Protein AF-0000000074662322 (afdb_homodimer)

Solvent-accessible surface area (backbone atoms only — not comparable to full-atom values): 20580 Å² total; per-residue (Å²): 138,84,83,80,79,79,80,74,81,80,78,81,78,81,78,79,78,77,76,76,74,76,71,69,67,75,70,82,79,57,59,30,48,82,70,35,59,31,74,45,71,41,59,90,30,27,22,46,35,32,44,32,33,43,44,38,84,89,73,29,36,61,37,38,39,73,41,58,36,74,40,40,88,79,45,56,28,66,54,68,47,63,52,93,53,62,67,32,54,84,74,45,55,36,77,45,46,55,62,59,38,28,32,39,19,29,42,33,35,43,49,40,84,90,73,27,41,62,34,37,34,41,26,32,24,30,32,93,64,37,32,29,31,42,51,33,55,52,64,71,54,28,51,73,71,39,56,30,76,46,66,60,54,88,60,40,41,37,40,30,44,33,33,44,54,38,85,88,74,29,34,58,29,37,30,43,25,36,18,34,52,41,66,62,73,73,78,129,137,84,82,79,78,80,80,73,79,80,77,79,77,79,80,78,77,76,78,78,73,76,69,70,68,74,69,82,79,58,60,29,47,82,69,37,58,30,74,46,72,39,57,88,31,27,22,48,34,31,45,35,34,42,45,39,84,88,74,30,36,60,36,37,39,73,40,57,37,74,41,41,88,78,46,57,27,65,55,66,47,64,52,92,51,61,67,33,53,84,75,44,54,34,77,45,47,56,62,59,40,28,31,38,20,29,43,33,34,43,48,39,83,90,72,27,38,63,34,37,34,40,25,32,24,30,31,93,64,39,32,30,31,41,51,33,55,53,63,71,55,26,51,71,72,39,56,29,76,46,66,59,54,90,61,41,44,38,41,29,45,32,33,44,54,37,84,87,73,29,34,58,30,38,31,43,26,36,18,35,52,41,65,62,74,73,78,130

InterPro domains:
  IPR026645 Dermatopontin [PF14704] (32-180)
  IPR026645 Dermatopontin [PTHR15040] (12-180)

Foldseek 3Di:
DDPPPPPDPPPPPPPPPPPPPPPPVVPPDWQADQQGKRWWFAPFQKAWFKWKWAADLVSLDIIIDTDIDHAPPPAGWGAKDKDPDWQDDQQAKHKDFDPFQKFWGIKIWGADPVSSAITIMTMITHRPQKGWADKDKDDFQADQRGMRTDGQDPQKTFGIKIWGADSVSSGIIIMTIITHIGGDDDDD/DPPPPPPPPPPPPPPPPPPPPPPPVVPPDWQADQQGKRWWFAPFQKAWFKWKWAADLVSLDIIIDTDIDHAPPPAGWGAKDKDPDWQDDQQAKHKDFDPFQKFWGIKIWGADPVSSAITIMTMITHRPQKGWADKDKDDFQADQRGMRTDGQDPQKTFGIKIWGADSVSSGIIIMTIITHIGGDDDDD

Sequence (376 aa):
MHFWFPTTPVVLALVATVVVIDLSVSEESWDNEWDGELNFECPRGQVLSSVYSVHDDSKEDRRWRLECAAAPSGANPRRCRWTSDYVNTWEEPISYMPRRNWILAGVFSKHNNDHEDRIMKFRYCTDNSFVTISCGLTEYLNDFDAPLNYTVPEGKVLAGWVSMYDGSTRDRRHKMIECSYGRIAPPPMHFWFPTTPVVLALVATVVVIDLSVSEESWDNEWDGELNFECPRGQVLSSVYSVHDDSKEDRRWRLECAAAPSGANPRRCRWTSDYVNTWEEPISYMPRRNWILAGVFSKHNNDHEDRIMKFRYCTDNSFVTISCGLTEYLNDFDAPLNYTVPEGKVLAGWVSMYDGSTRDRRHKMIECSYGRIAPPP

Organism: NCBI:txid231223

Radius of gyration: 32.93 Å; Cα contacts (8 Å, |Δi|>4): 907; chains: 2; bounding box: 56×140×158 Å

pLDDT: mean 90.23, std 17.76, range [34.16, 99.0]

Structure (mmCIF, N/CA/C/O backbone):
data_AF-0000000074662322-model_v1
#
loop_
_entity.id
_entity.type
_entity.pdbx_description
1 polymer 'Uncharacterized protein'
#
loop_
_atom_site.group_PDB
_atom_site.id
_atom_site.type_symbol
_atom_site.label_atom_id
_atom_site.label_alt_id
_atom_site.label_comp_id
_atom_site.label_asym_id
_atom_site.label_entity_id
_atom_site.label_seq_id
_atom_site.pdbx_PDB_ins_code
_atom_site.Cartn_x
_atom_site.Cartn_y
_atom_site.Cartn_z
_atom_site.occupancy
_atom_site.B_iso_or_equiv
_atom_site.auth_seq_id
_atom_site.auth_comp_id
_atom_site.auth_asym_id
_atom_site.auth_atom_id
_atom_site.pdbx_PDB_model_num
ATOM 1 N N . MET A 1 1 ? 2.746 -72.562 -78.625 1 34.16 1 MET A N 1
ATOM 2 C CA . MET A 1 1 ? 2.32 -72.438 -77.25 1 34.16 1 MET A CA 1
ATOM 3 C C . MET A 1 1 ? 2.662 -71.062 -76.625 1 34.16 1 MET A C 1
ATOM 5 O O . MET A 1 1 ? 3.834 -70.75 -76.438 1 34.16 1 MET A O 1
ATOM 9 N N . HIS A 1 2 ? 1.922 -70 -77.125 1 43.81 2 HIS A N 1
ATOM 10 C CA . HIS A 1 2 ? 2.018 -68.562 -76.812 1 43.81 2 HIS A CA 1
ATOM 11 C C . HIS A 1 2 ? 1.631 -68.25 -75.375 1 43.81 2 HIS A C 1
ATOM 13 O O . HIS A 1 2 ? 0.601 -68.75 -74.875 1 43.81 2 HIS A O 1
ATOM 19 N N . PHE A 1 3 ? 2.623 -68.062 -74.438 1 44.66 3 PHE A N 1
ATOM 20 C CA . PHE A 1 3 ? 2.588 -67.75 -73 1 44.66 3 PHE A CA 1
ATOM 21 C C . PHE A 1 3 ? 1.853 -66.438 -72.75 1 44.66 3 PHE A C 1
ATOM 23 O O . PHE A 1 3 ? 2.227 -65.375 -73.312 1 44.66 3 PHE A O 1
ATOM 30 N N . TRP A 1 4 ? 0.49 -66.438 -72.625 1 46.38 4 TRP A N 1
ATOM 31 C CA . TRP A 1 4 ? -0.324 -65.312 -72.25 1 46.38 4 TRP A CA 1
ATOM 32 C C . TRP A 1 4 ? -0.035 -64.875 -70.812 1 46.38 4 TRP A C 1
ATOM 34 O O . TRP A 1 4 ? -0.17 -65.688 -69.875 1 46.38 4 TRP A O 1
ATOM 44 N N . PHE A 1 5 ? 0.985 -63.906 -70.562 1 50.16 5 PHE A N 1
ATOM 45 C CA . PHE A 1 5 ? 1.252 -63.344 -69.25 1 50.16 5 PHE A CA 1
ATOM 46 C C . PHE A 1 5 ? 0.062 -62.531 -68.75 1 50.16 5 PHE A C 1
ATOM 48 O O . PHE A 1 5 ? -0.469 -61.688 -69.5 1 50.16 5 PHE A O 1
ATOM 55 N N . PRO A 1 6 ? -0.722 -63.031 -67.75 1 51.53 6 PRO A N 1
ATOM 56 C CA . PRO A 1 6 ? -1.816 -62.25 -67.188 1 51.53 6 PRO A CA 1
ATOM 57 C C . PRO A 1 6 ? -1.326 -61 -66.438 1 51.53 6 PRO A C 1
ATOM 59 O O . PRO A 1 6 ? -0.368 -61.062 -65.688 1 51.53 6 PRO A O 1
ATOM 62 N N . THR A 1 7 ? -1.368 -59.781 -67 1 54.59 7 THR A N 1
ATOM 63 C CA . THR A 1 7 ? -1.005 -58.531 -66.375 1 54.59 7 THR A CA 1
ATOM 64 C C . THR A 1 7 ? -1.986 -58.188 -65.25 1 54.59 7 THR A C 1
ATOM 66 O O . THR A 1 7 ? -3.137 -57.812 -65.5 1 54.59 7 THR A O 1
ATOM 69 N N . THR A 1 8 ? -1.957 -58.938 -64.125 1 52 8 THR A N 1
ATOM 70 C CA . THR A 1 8 ? -2.848 -58.531 -63.062 1 52 8 THR A CA 1
ATOM 71 C C . THR A 1 8 ? -2.496 -57.156 -62.562 1 52 8 THR A C 1
ATOM 73 O O . THR A 1 8 ? -1.326 -56.844 -62.312 1 52 8 THR A O 1
ATOM 76 N N . PRO A 1 9 ? -3.381 -56.094 -62.688 1 56.06 9 PRO A N 1
ATOM 77 C CA . PRO A 1 9 ? -3.131 -54.75 -62.156 1 56.06 9 PRO A CA 1
ATOM 78 C C . PRO A 1 9 ? -3.131 -54.719 -60.625 1 56.06 9 PRO A C 1
ATOM 80 O O . PRO A 1 9 ? -4.055 -55.25 -60 1 56.06 9 PRO A O 1
ATOM 83 N N . VAL A 1 10 ? -1.945 -54.812 -59.969 1 56.72 10 VAL A N 1
ATOM 84 C CA . VAL A 1 10 ? -1.837 -54.656 -58.5 1 56.72 10 VAL A CA 1
ATOM 85 C C . VAL A 1 10 ? -2.363 -53.281 -58.094 1 56.72 10 VAL A C 1
ATOM 87 O O . VAL A 1 10 ? -1.873 -52.25 -58.562 1 56.72 10 VAL A O 1
ATOM 90 N N . VAL A 1 11 ? -3.672 -53.094 -57.688 1 53.72 11 VAL A N 1
ATOM 91 C CA . VAL A 1 11 ? -4.207 -51.875 -57.094 1 53.72 11 VAL A CA 1
ATOM 92 C C . VAL A 1 11 ? -3.521 -51.594 -55.781 1 53.72 11 VAL A C 1
ATOM 94 O O . VAL A 1 11 ? -3.588 -52.406 -54.844 1 53.72 11 VAL A O 1
ATOM 97 N N . LEU A 1 12 ? -2.5 -50.781 -55.75 1 50.06 12 LEU A N 1
ATOM 98 C CA . LEU A 1 12 ? -1.886 -50.312 -54.531 1 50.06 12 LEU A CA 1
ATOM 99 C C . LEU A 1 12 ? -2.891 -49.5 -53.688 1 50.06 12 LEU A C 1
ATOM 101 O O . LEU A 1 12 ? -3.381 -48.469 -54.125 1 50.06 12 LEU A O 1
ATOM 105 N N . ALA A 1 13 ? -3.668 -50.156 -52.812 1 52.84 13 ALA A N 1
ATOM 106 C CA . ALA A 1 13 ? -4.512 -49.406 -51.875 1 52.84 13 ALA A CA 1
ATOM 107 C C . ALA A 1 13 ? -3.668 -48.594 -50.906 1 52.84 13 ALA A C 1
ATOM 109 O O . ALA A 1 13 ? -2.877 -49.125 -50.125 1 52.84 13 ALA A O 1
ATOM 110 N N . LEU A 1 14 ? -3.459 -47.281 -51.125 1 58.16 14 LEU A N 1
ATOM 111 C CA . LEU A 1 14 ? -2.836 -46.344 -50.188 1 58.16 14 LEU A CA 1
ATOM 112 C C . LEU A 1 14 ? -3.668 -46.188 -48.906 1 58.16 14 LEU A C 1
ATOM 114 O O . LEU A 1 14 ? -4.805 -45.719 -48.969 1 58.16 14 LEU A O 1
ATOM 118 N N . VAL A 1 15 ? -3.436 -47.094 -47.938 1 59.69 15 VAL A N 1
ATOM 119 C CA . VAL A 1 15 ? -4.066 -46.875 -46.625 1 59.69 15 VAL A CA 1
ATOM 120 C C . VAL A 1 15 ? -3.566 -45.562 -46.031 1 59.69 15 VAL A C 1
ATOM 122 O O . VAL A 1 15 ? -2.365 -45.375 -45.812 1 59.69 15 VAL A O 1
ATOM 125 N N . ALA A 1 16 ? -4.348 -44.438 -46.062 1 59.72 16 ALA A N 1
ATOM 126 C CA . ALA A 1 16 ? -4.062 -43.156 -45.375 1 59.72 16 ALA A CA 1
ATOM 127 C C . ALA A 1 16 ? -4.121 -43.344 -43.844 1 59.72 16 ALA A C 1
ATOM 129 O O . ALA A 1 16 ? -5.184 -43.656 -43.312 1 59.72 16 ALA A O 1
ATOM 130 N N . THR A 1 17 ? -3.049 -43.719 -43.156 1 58.53 17 THR A N 1
ATOM 131 C CA . THR A 1 17 ? -3.02 -43.656 -41.688 1 58.53 17 THR A CA 1
ATOM 132 C C . THR A 1 17 ? -3.342 -42.25 -41.219 1 58.53 17 THR A C 1
ATOM 134 O O . THR A 1 17 ? -2.631 -41.281 -41.531 1 58.53 17 THR A O 1
ATOM 137 N N . VAL A 1 18 ? -4.59 -41.969 -40.844 1 58.5 18 VAL A N 1
ATOM 138 C CA . VAL A 1 18 ? -4.922 -40.75 -40.125 1 58.5 18 VAL A CA 1
ATOM 139 C C . VAL A 1 18 ? -4.148 -40.656 -38.812 1 58.5 18 VAL A C 1
ATOM 141 O O . VAL A 1 18 ? -4.359 -41.469 -37.906 1 58.5 18 VAL A O 1
ATOM 144 N N . VAL A 1 19 ? -3 -40.062 -38.781 1 59.28 19 VAL A N 1
ATOM 145 C CA . VAL A 1 19 ? -2.354 -39.688 -37.531 1 59.28 19 VAL A CA 1
ATOM 146 C C . VAL A 1 19 ? -3.266 -38.781 -36.719 1 59.28 19 VAL A C 1
ATOM 148 O O . VAL A 1 19 ? -3.508 -37.625 -37.125 1 59.28 19 VAL A O 1
ATOM 151 N N . VAL A 1 20 ? -4.191 -39.281 -35.844 1 53.59 20 VAL A N 1
ATOM 152 C CA . VAL A 1 20 ? -4.828 -38.469 -34.812 1 53.59 20 VAL A CA 1
ATOM 153 C C . VAL A 1 20 ? -3.764 -37.75 -33.969 1 53.59 20 VAL A C 1
ATOM 155 O O . VAL A 1 20 ? -3.068 -38.406 -33.188 1 53.59 20 VAL A O 1
ATOM 158 N N . ILE A 1 21 ? -3.299 -36.656 -34.406 1 52.69 21 ILE A N 1
ATOM 159 C CA . ILE A 1 21 ? -2.566 -35.812 -33.469 1 52.69 21 ILE A CA 1
ATOM 160 C C . ILE A 1 21 ? -3.42 -35.594 -32.219 1 52.69 21 ILE A C 1
ATOM 162 O O . ILE A 1 21 ? -4.469 -34.938 -32.312 1 52.69 21 ILE A O 1
ATOM 166 N N . ASP A 1 22 ? -3.441 -36.469 -31.25 1 46.69 22 ASP A N 1
ATOM 167 C CA . ASP A 1 22 ? -3.941 -36.094 -29.922 1 46.69 22 ASP A CA 1
ATOM 168 C C . ASP A 1 22 ? -3.404 -34.719 -29.531 1 46.69 22 ASP A C 1
ATOM 170 O O . ASP A 1 22 ? -2.225 -34.562 -29.203 1 46.69 22 ASP A O 1
ATOM 174 N N . LEU A 1 23 ? -3.881 -33.688 -30.125 1 47.94 23 LEU A N 1
ATOM 175 C CA . LEU A 1 23 ? -3.646 -32.375 -29.531 1 47.94 23 LEU A CA 1
ATOM 176 C C . LEU A 1 23 ? -3.998 -32.375 -28.047 1 47.94 23 LEU A C 1
ATOM 178 O O . LEU A 1 23 ? -5.148 -32.156 -27.672 1 47.94 23 LEU A O 1
ATOM 182 N N . SER A 1 24 ? -3.426 -33.219 -27.219 1 46.16 24 SER A N 1
ATOM 183 C CA . SER A 1 24 ? -3.545 -32.938 -25.797 1 46.16 24 SER A CA 1
ATOM 184 C C . 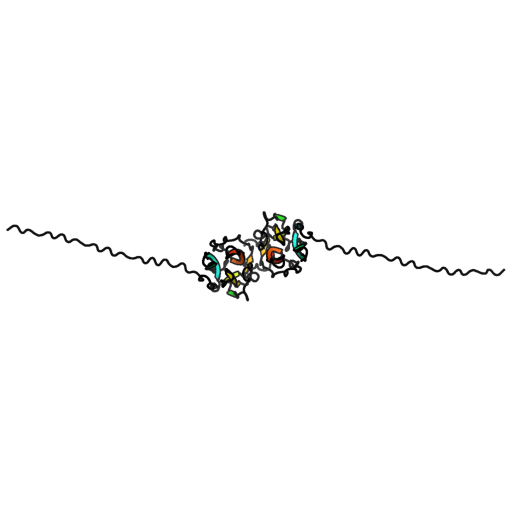SER A 1 24 ? -3.449 -31.422 -25.547 1 46.16 24 SER A C 1
ATOM 186 O O . SER A 1 24 ? -2.416 -30.812 -25.812 1 46.16 24 SER A O 1
ATOM 188 N N . VAL A 1 25 ? -4.441 -30.656 -25.875 1 45.66 25 VAL A N 1
ATOM 189 C CA . VAL A 1 25 ? -4.5 -29.312 -25.281 1 45.66 25 VAL A CA 1
ATOM 190 C C . VAL A 1 25 ? -3.824 -29.328 -23.906 1 45.66 25 VAL A C 1
ATOM 192 O O . VAL A 1 25 ? -4.25 -30.062 -23.016 1 45.66 25 VAL A O 1
ATOM 195 N N . SER A 1 26 ? -2.57 -29.281 -23.812 1 46.81 26 SER A N 1
ATOM 196 C CA . SER A 1 26 ? -1.958 -29.078 -22.5 1 46.81 26 SER A CA 1
ATOM 197 C C . SER A 1 26 ? -2.889 -28.312 -21.562 1 46.81 26 SER A C 1
ATOM 199 O O . SER A 1 26 ? -3.314 -27.188 -21.891 1 46.81 26 SER A O 1
ATOM 201 N N . GLU A 1 27 ? -3.953 -28.828 -20.922 1 52.47 27 GLU A N 1
ATOM 202 C CA . GLU A 1 27 ? -4.805 -28.188 -19.922 1 52.47 27 GLU A CA 1
ATOM 203 C C . GLU A 1 27 ? -4.039 -27.094 -19.172 1 52.47 27 GLU A C 1
ATOM 205 O O . GLU A 1 27 ? -2.936 -27.328 -18.688 1 52.47 27 GLU A O 1
ATOM 210 N N . GLU A 1 28 ? -4.234 -25.922 -19.438 1 62.22 28 GLU A N 1
ATOM 211 C CA . GLU A 1 28 ? -3.645 -24.828 -18.672 1 62.22 28 GLU A CA 1
ATOM 212 C C . GLU A 1 28 ? -3.576 -25.172 -17.188 1 62.22 28 GLU A C 1
ATOM 214 O O . GLU A 1 28 ? -4.582 -25.547 -16.578 1 62.22 28 GLU A O 1
ATOM 219 N N . SER A 1 29 ? -2.424 -25.547 -16.609 1 88.75 29 SER A N 1
ATOM 220 C CA . SER A 1 29 ? -2.246 -25.953 -15.211 1 88.75 29 SER A CA 1
ATOM 221 C C . SER A 1 29 ? -2.418 -24.781 -14.266 1 88.75 29 SER A C 1
ATOM 223 O O . SER A 1 29 ? -1.791 -23.734 -14.445 1 88.75 29 SER A O 1
ATOM 225 N N . TRP A 1 30 ? -3.582 -24.656 -13.578 1 97.81 30 TRP A N 1
ATOM 226 C CA . TRP A 1 30 ? -3.877 -23.672 -12.547 1 97.81 30 TRP A CA 1
ATOM 227 C C . TRP A 1 30 ? -3.322 -24.125 -11.195 1 97.81 30 TRP A C 1
ATOM 229 O O . TRP A 1 30 ? -3.203 -25.328 -10.93 1 97.81 30 TRP A O 1
ATOM 239 N N . ASP A 1 31 ? -2.969 -23.141 -10.383 1 98.75 31 ASP A N 1
ATOM 240 C CA . ASP A 1 31 ? -2.398 -23.438 -9.07 1 98.75 31 ASP A CA 1
ATOM 241 C C . ASP A 1 31 ? -3.494 -23.672 -8.039 1 98.75 31 ASP A C 1
ATOM 243 O O . ASP A 1 31 ? -3.217 -24.109 -6.914 1 98.75 31 ASP A O 1
ATOM 247 N N . ASN A 1 32 ? -4.727 -23.375 -8.352 1 98.69 32 ASN A N 1
ATOM 248 C CA . ASN A 1 32 ? -5.879 -23.703 -7.52 1 98.69 32 ASN A CA 1
ATOM 249 C C . ASN A 1 32 ? -7.098 -24.047 -8.367 1 98.69 32 ASN A C 1
ATOM 251 O O . ASN A 1 32 ? -7.168 -23.688 -9.547 1 98.69 32 ASN A O 1
ATOM 255 N N . GLU A 1 33 ? -8.031 -24.703 -7.77 1 98 33 GLU A N 1
ATOM 256 C CA . GLU A 1 33 ? -9.352 -24.922 -8.359 1 98 33 GLU A CA 1
ATOM 257 C C . GLU A 1 33 ? -10.336 -23.844 -7.906 1 98 33 GLU A C 1
ATOM 259 O O . GLU A 1 33 ? -10.102 -23.156 -6.914 1 98 33 GLU A O 1
ATOM 264 N N . TRP A 1 34 ? -11.383 -23.719 -8.688 1 98.31 34 TRP A N 1
ATOM 265 C CA . TRP A 1 34 ? -12.445 -22.828 -8.242 1 98.31 34 TRP A CA 1
ATOM 266 C C . TRP A 1 34 ? -12.867 -23.172 -6.812 1 98.31 34 TRP A C 1
ATOM 268 O O . TRP A 1 34 ? -13.062 -24.344 -6.473 1 98.31 34 TRP A O 1
ATOM 278 N N . ASP A 1 35 ? -12.961 -22.109 -5.98 1 98.44 35 ASP A N 1
ATOM 279 C CA . ASP A 1 35 ? -13.367 -22.203 -4.578 1 98.44 35 ASP A CA 1
ATOM 280 C C . ASP A 1 35 ? -12.352 -23 -3.766 1 98.44 35 ASP A C 1
ATOM 282 O O . ASP A 1 35 ? -12.594 -23.328 -2.604 1 98.44 35 ASP A O 1
ATOM 286 N N . GLY A 1 36 ? -11.281 -23.375 -4.398 1 98.38 36 GLY A N 1
ATOM 287 C CA . GLY A 1 36 ? -10.258 -24.172 -3.746 1 98.38 36 GLY A CA 1
ATOM 288 C C . GLY A 1 36 ? -9.133 -23.344 -3.156 1 98.38 36 GLY A C 1
ATOM 289 O O . GLY A 1 36 ? -8.984 -22.172 -3.484 1 98.38 36 GLY A O 1
ATOM 290 N N . GLU A 1 37 ? -8.375 -23.938 -2.381 1 98.69 37 GLU A N 1
ATOM 291 C CA . GLU A 1 37 ? -7.234 -23.297 -1.724 1 98.69 37 GLU A CA 1
ATOM 292 C C . GLU A 1 37 ? -6.094 -23.062 -2.707 1 98.69 37 GLU A C 1
ATOM 294 O O . GLU A 1 37 ? -5.801 -23.922 -3.545 1 98.69 37 GLU A O 1
ATOM 299 N N . LEU A 1 38 ? -5.578 -21.938 -2.715 1 98.88 38 LEU A N 1
ATOM 300 C CA . LEU A 1 38 ? -4.301 -21.656 -3.361 1 98.88 38 LEU A CA 1
ATOM 301 C C . LEU A 1 38 ? -3.146 -21.812 -2.377 1 98.88 38 LEU A C 1
ATOM 303 O O . LEU A 1 38 ? -3.15 -21.203 -1.306 1 98.88 38 LEU A O 1
ATOM 307 N N . ASN A 1 39 ? -2.201 -22.641 -2.643 1 98.81 39 ASN A N 1
ATOM 308 C CA . ASN A 1 39 ? -0.98 -22.828 -1.867 1 98.81 39 ASN A CA 1
ATOM 309 C C . ASN A 1 39 ? 0.247 -22.922 -2.77 1 98.81 39 ASN A C 1
ATOM 311 O O . ASN A 1 39 ? 0.624 -24.016 -3.197 1 98.81 39 ASN A O 1
ATOM 315 N N . PHE A 1 40 ? 0.819 -21.812 -2.988 1 98.88 40 PHE A N 1
ATOM 316 C CA . PHE A 1 40 ? 1.914 -21.719 -3.947 1 98.88 40 PHE A CA 1
ATOM 317 C C . PHE A 1 40 ? 3.18 -21.203 -3.271 1 98.88 40 PHE A C 1
ATOM 319 O O . PHE A 1 40 ? 3.16 -20.156 -2.607 1 98.88 40 PHE A O 1
ATOM 326 N N . GLU A 1 41 ? 4.289 -21.844 -3.436 1 98.69 41 GLU A N 1
ATOM 327 C CA . GLU A 1 41 ? 5.582 -21.484 -2.861 1 98.69 41 GLU A CA 1
ATOM 328 C C . GLU A 1 41 ? 6.691 -21.547 -3.912 1 98.69 41 GLU A C 1
ATOM 330 O O . GLU A 1 41 ? 6.793 -22.531 -4.656 1 98.69 41 GLU A O 1
ATOM 335 N N . CYS A 1 42 ? 7.488 -20.547 -3.928 1 98.81 42 CYS A N 1
ATOM 336 C CA . CYS A 1 42 ? 8.633 -20.578 -4.828 1 98.81 42 CYS A CA 1
ATOM 337 C C . CYS A 1 42 ? 9.711 -21.531 -4.312 1 98.81 42 CYS A C 1
ATOM 339 O O . CYS A 1 42 ? 9.93 -21.625 -3.102 1 98.81 42 CYS A O 1
ATOM 341 N N . PRO A 1 43 ? 10.438 -22.141 -5.273 1 97.5 43 PRO A N 1
ATOM 342 C CA . PRO A 1 43 ? 11.625 -22.891 -4.844 1 97.5 43 PRO A CA 1
ATOM 343 C C . PRO A 1 43 ? 12.641 -22.016 -4.121 1 97.5 43 PRO A C 1
ATOM 345 O O . PRO A 1 43 ? 12.633 -20.781 -4.281 1 97.5 43 PRO A O 1
ATOM 348 N N . ARG A 1 44 ? 13.477 -22.688 -3.355 1 94.5 44 ARG A N 1
ATOM 349 C CA . ARG A 1 44 ? 14.5 -21.984 -2.592 1 94.5 44 ARG A CA 1
ATOM 350 C C . ARG A 1 44 ? 15.305 -21.047 -3.484 1 94.5 44 ARG A C 1
ATOM 352 O O . ARG A 1 44 ? 15.742 -21.422 -4.57 1 94.5 44 ARG A O 1
ATOM 359 N N . GLY A 1 45 ? 15.453 -19.875 -3.029 1 95.19 45 GLY A N 1
ATOM 360 C CA . GLY A 1 45 ? 16.266 -18.891 -3.73 1 95.19 45 GLY A CA 1
ATOM 361 C C . GLY A 1 45 ? 15.508 -18.156 -4.812 1 95.19 45 GLY A C 1
ATOM 362 O O . GLY A 1 45 ? 16.031 -17.219 -5.426 1 95.19 45 GLY A O 1
ATOM 363 N N . GLN A 1 46 ? 14.375 -18.609 -5.074 1 98.31 46 GLN A N 1
ATOM 364 C CA . GLN A 1 46 ? 13.562 -17.953 -6.098 1 98.31 46 GLN A CA 1
ATOM 365 C C . GLN A 1 46 ? 12.461 -17.109 -5.473 1 98.31 46 GLN A C 1
ATOM 367 O O . GLN A 1 46 ? 12.125 -17.281 -4.297 1 98.31 46 GLN A O 1
ATOM 372 N N . VAL A 1 47 ? 11.969 -16.172 -6.297 1 98.88 47 VAL A N 1
ATOM 373 C CA . VAL A 1 47 ? 10.922 -15.258 -5.844 1 98.88 47 VAL A CA 1
ATOM 374 C C . VAL A 1 47 ? 9.836 -15.156 -6.914 1 98.88 47 VAL A C 1
ATOM 376 O O . VAL A 1 47 ? 10.039 -15.562 -8.055 1 98.88 47 VAL A O 1
ATOM 379 N N . LEU A 1 48 ? 8.672 -14.633 -6.523 1 98.94 48 LEU A N 1
ATOM 380 C CA . LEU A 1 48 ? 7.559 -14.5 -7.461 1 98.94 48 LEU A CA 1
ATOM 381 C C . LEU A 1 48 ? 7.965 -13.664 -8.672 1 98.94 48 LEU A C 1
ATOM 383 O O . LEU A 1 48 ? 8.555 -12.586 -8.516 1 98.94 48 LEU A O 1
ATOM 387 N N . SER A 1 49 ? 7.641 -14.156 -9.875 1 98.88 49 SER A N 1
ATOM 388 C CA . SER A 1 49 ? 8.07 -13.461 -11.086 1 98.88 49 SER A CA 1
ATOM 389 C C . SER A 1 49 ? 6.891 -13.195 -12.016 1 98.88 49 SER A C 1
ATOM 391 O O . SER A 1 49 ? 6.992 -12.383 -12.938 1 98.88 49 SER A O 1
ATOM 393 N N . SER A 1 50 ? 5.797 -13.844 -11.797 1 98.81 50 SER A N 1
ATOM 394 C CA . SER A 1 50 ? 4.625 -13.633 -12.633 1 98.81 50 SER A CA 1
ATOM 395 C C . SER A 1 50 ? 3.342 -14.008 -11.898 1 98.81 50 SER A C 1
ATOM 397 O O . SER A 1 50 ? 3.33 -14.945 -11.102 1 98.81 50 SER A O 1
ATOM 399 N N . VAL A 1 51 ? 2.297 -13.289 -12.148 1 98.94 51 VAL A N 1
ATOM 400 C CA . VAL A 1 51 ? 0.972 -13.516 -11.586 1 98.94 51 VAL A CA 1
ATOM 401 C C . VAL A 1 51 ? -0.077 -13.477 -12.695 1 98.94 51 VAL A C 1
ATOM 403 O O . VAL A 1 51 ? -0.245 -12.453 -13.359 1 98.94 51 VAL A O 1
ATOM 406 N N . TYR A 1 52 ? -0.751 -14.508 -12.906 1 98.88 52 TYR A N 1
ATOM 407 C CA . TYR A 1 52 ? -1.899 -14.57 -13.805 1 98.88 52 TYR A CA 1
ATOM 408 C C . TYR A 1 52 ? -3.139 -15.07 -13.07 1 98.88 52 TYR A C 1
ATOM 410 O O . TYR A 1 52 ? -3.055 -15.992 -12.25 1 98.88 52 TYR A O 1
ATOM 418 N N . SER A 1 53 ? -4.215 -14.461 -13.312 1 98.88 53 SER A N 1
ATOM 419 C CA . SER A 1 53 ? -5.461 -14.859 -12.664 1 98.88 53 SER A CA 1
ATOM 420 C C . SER A 1 53 ? -6.668 -14.531 -13.539 1 98.88 53 SER A C 1
ATOM 422 O O . SER A 1 53 ? -6.656 -13.539 -14.273 1 98.88 53 SER A O 1
ATOM 424 N N . VAL A 1 54 ? -7.648 -15.328 -13.398 1 98.81 54 VAL A N 1
ATOM 425 C CA . VAL A 1 54 ? -8.93 -15.055 -14.047 1 98.81 54 VAL A CA 1
ATOM 426 C C . VAL A 1 54 ? -10.062 -15.195 -13.023 1 98.81 54 VAL A C 1
ATOM 428 O O . VAL A 1 54 ? -9.906 -15.883 -12.016 1 98.81 54 VAL A O 1
ATOM 431 N N . HIS A 1 55 ? -11.109 -14.555 -13.312 1 98.88 55 HIS A N 1
ATOM 432 C CA . HIS A 1 55 ? -12.312 -14.625 -12.5 1 98.88 55 HIS A CA 1
ATOM 433 C C . HIS A 1 55 ? -13.469 -15.258 -13.273 1 98.88 55 HIS A C 1
ATOM 435 O O . HIS A 1 55 ? -13.602 -15.039 -14.477 1 98.88 55 HIS A O 1
ATOM 441 N N . ASP A 1 56 ? -14.219 -16.031 -12.586 1 98.62 56 ASP A N 1
ATOM 442 C CA . ASP A 1 56 ? -15.43 -16.609 -13.156 1 98.62 56 ASP A CA 1
ATOM 443 C C . ASP A 1 56 ? -16.672 -16.125 -12.414 1 98.62 56 ASP A C 1
ATOM 445 O O . ASP A 1 56 ? -16.828 -16.391 -11.219 1 98.62 56 ASP A O 1
ATOM 449 N N . ASP A 1 57 ? -17.578 -15.477 -13.125 1 98.12 57 ASP A N 1
ATOM 450 C CA . ASP A 1 57 ? -18.75 -14.859 -12.516 1 98.12 57 ASP A CA 1
ATOM 451 C C . ASP A 1 57 ? -19.703 -15.922 -11.969 1 98.12 57 ASP A C 1
ATOM 453 O O . ASP A 1 57 ? -20.547 -15.625 -11.117 1 98.12 57 ASP A O 1
ATOM 457 N N . SER A 1 58 ? -19.656 -17.109 -12.523 1 98.19 58 SER A N 1
ATOM 458 C CA . SER A 1 58 ? -20.516 -18.172 -12.023 1 98.19 58 SER A CA 1
ATOM 459 C C . SER A 1 58 ? -19.953 -18.766 -10.727 1 98.19 58 SER A C 1
ATOM 461 O O . SER A 1 58 ? -20.719 -19.141 -9.836 1 98.19 58 SER A O 1
ATOM 463 N N . LYS A 1 59 ? -18.641 -18.859 -10.633 1 98.38 59 LYS A N 1
ATOM 464 C CA . LYS A 1 59 ? -17.969 -19.406 -9.453 1 98.38 59 LYS A CA 1
ATOM 465 C C . LYS A 1 59 ? -17.719 -18.312 -8.414 1 98.38 59 LYS A C 1
ATOM 467 O O . LYS A 1 59 ? -17.438 -18.625 -7.25 1 98.38 59 LYS A O 1
ATOM 472 N N . GLU A 1 60 ? -17.781 -17.016 -8.898 1 98.62 60 GLU A N 1
ATOM 473 C CA . GLU A 1 60 ? -17.484 -15.844 -8.094 1 98.62 60 GLU A CA 1
ATOM 474 C C . GLU A 1 60 ? -16.141 -16 -7.379 1 98.62 60 GLU A C 1
ATOM 476 O O . GLU A 1 60 ? -16.047 -15.742 -6.176 1 98.62 60 GLU A O 1
ATOM 481 N N . ASP A 1 61 ? -15.188 -16.516 -8.078 1 98.81 61 ASP A N 1
ATOM 482 C CA . ASP A 1 61 ? -13.844 -16.766 -7.562 1 98.81 61 ASP A CA 1
ATOM 483 C C . ASP A 1 61 ? -12.789 -16.578 -8.656 1 98.81 61 ASP A C 1
ATOM 485 O O . ASP A 1 61 ? -13.133 -16.469 -9.836 1 98.81 61 ASP A O 1
ATOM 489 N N . ARG A 1 62 ? -11.57 -16.516 -8.203 1 98.75 62 ARG A N 1
ATOM 490 C CA . ARG A 1 62 ? -10.445 -16.422 -9.125 1 98.75 62 ARG A CA 1
ATOM 491 C C . ARG A 1 62 ? -9.586 -17.672 -9.07 1 98.75 62 ARG A C 1
ATOM 493 O O . ARG A 1 62 ? -9.438 -18.281 -8.016 1 98.75 62 ARG A O 1
ATOM 500 N N . ARG A 1 63 ? -8.969 -18 -10.133 1 98.75 63 ARG A N 1
ATOM 501 C CA . ARG A 1 63 ? -7.879 -18.953 -10.219 1 98.75 63 ARG A CA 1
ATOM 502 C C . ARG A 1 63 ? -6.559 -18.266 -10.547 1 98.75 63 ARG A C 1
ATOM 504 O O . ARG A 1 63 ? -6.547 -17.203 -11.164 1 98.75 63 ARG A O 1
ATOM 511 N N . TRP A 1 64 ? -5.605 -18.953 -10.164 1 98.88 64 TRP A N 1
ATOM 512 C CA . TRP A 1 64 ? -4.297 -18.312 -10.219 1 98.88 64 TRP A CA 1
ATOM 513 C C . TRP A 1 64 ? -3.27 -19.234 -10.883 1 98.88 64 TRP A C 1
ATOM 515 O O . TRP A 1 64 ? -3.34 -20.453 -10.75 1 98.88 64 TRP A O 1
ATOM 525 N N . ARG A 1 65 ? -2.426 -18.641 -11.57 1 98.81 65 ARG A N 1
ATOM 526 C CA . ARG A 1 65 ? -1.176 -19.219 -12.039 1 98.81 65 ARG A CA 1
ATOM 527 C C . ARG A 1 65 ? 0.01 -18.328 -11.711 1 98.81 65 ARG A C 1
ATOM 529 O O . ARG A 1 65 ? 0.108 -17.203 -12.219 1 98.81 65 ARG A O 1
ATOM 536 N N . LEU A 1 66 ? 0.837 -18.844 -10.875 1 98.88 66 LEU A N 1
ATOM 537 C CA . LEU A 1 66 ? 1.991 -18.078 -10.43 1 98.88 66 LEU A CA 1
ATOM 538 C C . LEU A 1 66 ? 3.289 -18.703 -10.93 1 98.88 66 LEU A C 1
ATOM 540 O O . LEU A 1 66 ? 3.348 -19.906 -11.172 1 98.88 66 LEU A O 1
ATOM 544 N N . GLU A 1 67 ? 4.285 -17.859 -11.102 1 98.81 67 GLU A N 1
ATOM 545 C CA . GLU A 1 67 ? 5.605 -18.328 -11.5 1 98.81 67 GLU A CA 1
ATOM 546 C C . GLU A 1 67 ? 6.699 -17.703 -10.633 1 98.81 67 GLU A C 1
ATOM 548 O O . GLU A 1 67 ? 6.48 -16.672 -9.992 1 98.81 67 GLU A O 1
ATOM 553 N N . CYS A 1 68 ? 7.82 -18.406 -10.578 1 98.75 68 CYS A N 1
ATOM 554 C CA . CYS A 1 68 ? 8.992 -17.953 -9.836 1 98.75 68 CYS A CA 1
ATOM 555 C C . CYS A 1 68 ? 10.203 -17.812 -10.75 1 98.75 68 CYS A C 1
ATOM 557 O O . CYS A 1 68 ? 10.242 -18.406 -11.828 1 98.75 68 CYS A O 1
ATOM 559 N N . ALA A 1 69 ? 11.102 -17.047 -10.383 1 98.62 69 ALA A N 1
ATOM 560 C CA . ALA A 1 69 ? 12.414 -16.906 -11.023 1 98.62 69 ALA A CA 1
ATOM 561 C C . ALA A 1 69 ? 13.484 -16.562 -9.992 1 98.62 69 ALA A C 1
ATOM 563 O O . ALA A 1 69 ? 13.18 -16.25 -8.844 1 98.62 69 ALA A O 1
ATOM 564 N N . ALA A 1 70 ? 14.703 -16.703 -10.5 1 97.88 70 ALA A N 1
ATOM 565 C CA . ALA A 1 70 ? 15.82 -16.266 -9.664 1 97.88 70 ALA A CA 1
ATOM 566 C C . ALA A 1 70 ? 15.703 -14.789 -9.312 1 97.88 70 ALA A C 1
ATOM 568 O O . ALA A 1 70 ? 15.305 -13.977 -10.148 1 97.88 70 ALA A O 1
ATOM 569 N N . ALA A 1 71 ? 16.078 -14.461 -8.008 1 97.44 71 ALA A N 1
ATOM 570 C CA . ALA A 1 71 ? 16.125 -13.047 -7.656 1 97.44 71 ALA A CA 1
ATOM 571 C C . ALA A 1 71 ? 17.156 -12.305 -8.5 1 97.44 71 ALA A C 1
ATOM 573 O O . ALA A 1 71 ? 18.156 -12.883 -8.93 1 97.44 71 ALA A O 1
ATOM 574 N N . PRO A 1 72 ? 16.938 -11.047 -8.703 1 96.25 72 PRO A N 1
ATOM 575 C CA . PRO A 1 72 ? 17.844 -10.312 -9.586 1 96.25 72 PRO A CA 1
ATOM 576 C C . PRO A 1 72 ? 19.156 -9.945 -8.906 1 96.25 72 PRO A C 1
ATOM 578 O O . PRO A 1 72 ? 19.281 -10.07 -7.684 1 96.25 72 PRO A O 1
ATOM 581 N N . SER A 1 73 ? 20.125 -9.5 -9.758 1 94.06 73 SER A N 1
ATOM 582 C CA . SER A 1 73 ? 21.375 -8.883 -9.336 1 94.06 73 SER A CA 1
ATOM 583 C C . SER A 1 73 ? 22.234 -9.859 -8.523 1 94.06 73 SER A C 1
ATOM 585 O O . SER A 1 73 ? 23 -9.438 -7.656 1 94.06 73 SER A O 1
ATOM 587 N N . GLY A 1 74 ? 21.953 -11.141 -8.695 1 95.44 74 GLY A N 1
ATOM 588 C CA . GLY A 1 74 ? 22.75 -12.156 -8.031 1 95.44 74 GLY A CA 1
ATOM 589 C C . GLY A 1 74 ? 22.297 -12.43 -6.605 1 95.44 74 GLY A C 1
ATOM 590 O O . GLY A 1 74 ? 22.984 -13.133 -5.859 1 95.44 74 GLY A O 1
ATOM 591 N N . ALA A 1 75 ? 21.172 -11.875 -6.23 1 97.56 75 ALA A N 1
ATOM 592 C CA . ALA A 1 75 ? 20.625 -12.125 -4.895 1 97.56 75 ALA A CA 1
ATOM 593 C C . ALA A 1 75 ? 20.188 -13.578 -4.742 1 97.56 75 ALA A C 1
ATOM 595 O O . ALA A 1 75 ? 19.828 -14.234 -5.723 1 97.56 75 ALA A O 1
ATOM 596 N N . ASN A 1 76 ? 20.266 -14.047 -3.529 1 97.88 76 ASN A N 1
ATOM 597 C CA . ASN A 1 76 ? 19.828 -15.398 -3.188 1 97.88 76 ASN A CA 1
ATOM 598 C C . ASN A 1 76 ? 19.031 -15.422 -1.892 1 97.88 76 ASN A C 1
ATOM 600 O O . ASN A 1 76 ? 19.5 -15.914 -0.869 1 97.88 76 ASN A O 1
ATOM 604 N N . PRO A 1 77 ? 17.828 -14.969 -1.978 1 98.25 77 PRO A N 1
ATOM 605 C CA . PRO A 1 77 ? 17.016 -14.938 -0.761 1 98.25 77 PRO A CA 1
ATOM 606 C C . PRO A 1 77 ? 16.641 -16.328 -0.263 1 98.25 77 PRO A C 1
ATOM 608 O O . PRO A 1 77 ? 15.82 -17.016 -0.879 1 98.25 77 PRO A O 1
ATOM 611 N N . ARG A 1 78 ? 17.156 -16.719 0.865 1 96.62 78 ARG A N 1
ATOM 612 C CA . ARG A 1 78 ? 16.953 -18.078 1.334 1 96.62 78 ARG A CA 1
ATOM 613 C C . ARG A 1 78 ? 16.266 -18.094 2.688 1 96.62 78 ARG A C 1
ATOM 615 O O . ARG A 1 78 ? 15.797 -19.156 3.141 1 96.62 78 ARG A O 1
ATOM 622 N N . ARG A 1 79 ? 16.312 -17.016 3.4 1 98.06 79 ARG A N 1
ATOM 623 C CA . ARG A 1 79 ? 15.539 -16.922 4.637 1 98.06 79 ARG A CA 1
ATOM 624 C C . ARG A 1 79 ? 14.086 -16.531 4.355 1 98.06 79 ARG A C 1
ATOM 626 O O . ARG A 1 79 ? 13.82 -15.445 3.857 1 98.06 79 ARG A O 1
ATOM 633 N N . CYS A 1 80 ? 13.258 -17.438 4.707 1 98.75 80 CYS A N 1
ATOM 634 C CA . CYS A 1 80 ? 11.867 -17.219 4.316 1 98.75 80 CYS A CA 1
ATOM 635 C C . CYS A 1 80 ? 10.93 -17.422 5.5 1 98.75 80 CYS A C 1
ATOM 637 O O . CYS A 1 80 ? 11.258 -18.141 6.445 1 98.75 80 CYS A O 1
ATOM 639 N N . ARG A 1 81 ? 9.812 -16.766 5.406 1 98.56 81 ARG A N 1
ATOM 640 C CA . ARG A 1 81 ? 8.734 -16.859 6.383 1 98.56 81 ARG A CA 1
ATOM 641 C C . ARG A 1 81 ? 7.371 -16.688 5.719 1 98.56 81 ARG A C 1
ATOM 643 O O . ARG A 1 81 ? 7.273 -16.125 4.633 1 98.56 81 ARG A O 1
ATOM 650 N N . TRP A 1 82 ? 6.418 -17.328 6.312 1 98.88 82 TRP A N 1
ATOM 651 C CA . TRP A 1 82 ? 5.035 -17 5.984 1 98.88 82 TRP A CA 1
ATOM 652 C C . TRP A 1 82 ? 4.484 -15.961 6.953 1 98.88 82 TRP A C 1
ATOM 654 O O . TRP A 1 82 ? 4.898 -15.898 8.117 1 98.88 82 TRP A O 1
ATOM 664 N N . THR A 1 83 ? 3.527 -15.148 6.383 1 98.88 83 THR A N 1
ATOM 665 C CA . THR A 1 83 ? 2.775 -14.328 7.328 1 98.88 83 THR A CA 1
ATOM 666 C C . THR A 1 83 ? 2.137 -15.203 8.406 1 98.88 83 THR A C 1
ATOM 668 O O . THR A 1 83 ? 1.665 -16.297 8.125 1 98.88 83 THR A O 1
ATOM 671 N N . SER A 1 84 ? 2.141 -14.672 9.602 1 98.12 84 SER A N 1
ATOM 672 C CA . SER A 1 84 ? 1.616 -15.461 10.719 1 98.12 84 SER A CA 1
ATOM 673 C C . SER A 1 84 ? 0.109 -15.648 10.594 1 98.12 84 SER A C 1
ATOM 675 O O . SER A 1 84 ? -0.444 -16.609 11.125 1 98.12 84 SER A O 1
ATOM 677 N N . ASP A 1 85 ? -0.532 -14.766 9.984 1 98.38 85 ASP A N 1
ATOM 678 C CA . ASP A 1 85 ? -1.973 -14.812 9.758 1 98.38 85 ASP A CA 1
ATOM 679 C C . ASP A 1 85 ? -2.332 -14.219 8.398 1 98.38 85 ASP A C 1
ATOM 681 O O . ASP A 1 85 ? -1.457 -13.742 7.672 1 98.38 85 ASP A O 1
ATOM 685 N N . TYR A 1 86 ? -3.664 -14.352 8.055 1 98.88 86 TYR A N 1
ATOM 686 C CA . TYR A 1 86 ? -4.148 -13.688 6.848 1 98.88 86 TYR A CA 1
ATOM 687 C C . TYR A 1 86 ? -3.938 -12.188 6.93 1 98.88 86 TYR A C 1
ATOM 689 O O . TYR A 1 86 ? -4.051 -11.594 8.008 1 98.88 86 TYR A O 1
ATOM 697 N N . VAL A 1 87 ? -3.688 -11.633 5.738 1 98.88 87 VAL A N 1
ATOM 698 C CA . VAL A 1 87 ? -3.357 -10.211 5.734 1 98.88 87 VAL A CA 1
ATOM 699 C C . VAL A 1 87 ? -4.629 -9.383 5.559 1 98.88 87 VAL A C 1
ATOM 701 O O . VAL A 1 87 ? -4.594 -8.148 5.633 1 98.88 87 VAL A O 1
ATOM 704 N N . ASN A 1 88 ? -5.742 -10.008 5.285 1 98.75 88 ASN A N 1
ATOM 705 C CA . ASN A 1 88 ? -7.055 -9.375 5.227 1 98.75 88 ASN A CA 1
ATOM 706 C C . ASN A 1 88 ? -8.133 -10.25 5.863 1 98.75 88 ASN A C 1
ATOM 708 O O . ASN A 1 88 ? -7.93 -11.453 6.047 1 98.75 88 ASN A O 1
ATOM 712 N N . THR A 1 89 ? -9.242 -9.633 6.211 1 98.31 89 THR A N 1
ATOM 713 C CA . THR A 1 89 ? -10.477 -10.359 6.484 1 98.31 89 THR A CA 1
ATOM 714 C C . THR A 1 89 ? -11.461 -10.211 5.328 1 98.31 89 THR A C 1
ATOM 716 O O . THR A 1 89 ? -11.203 -9.484 4.371 1 98.31 89 THR A O 1
ATOM 719 N N . TRP A 1 90 ? -12.5 -10.953 5.418 1 98.69 90 TRP A N 1
ATOM 720 C CA . TRP A 1 90 ? -13.43 -11.023 4.297 1 98.69 90 TRP A CA 1
ATOM 721 C C . TRP A 1 90 ? -13.898 -9.633 3.885 1 98.69 90 TRP A C 1
ATOM 723 O O . TRP A 1 90 ? -14.289 -8.828 4.73 1 98.69 90 TRP A O 1
ATOM 733 N N . GLU A 1 91 ? -13.773 -9.336 2.541 1 98.31 91 GLU A N 1
ATOM 734 C CA . GLU A 1 91 ? -14.328 -8.164 1.877 1 98.31 91 GLU A CA 1
ATOM 735 C C . GLU A 1 91 ? -13.562 -6.898 2.25 1 98.31 91 GLU A C 1
ATOM 737 O O . GLU A 1 91 ? -13.961 -5.789 1.886 1 98.31 91 GLU A O 1
ATOM 742 N N . GLU A 1 92 ? -12.461 -7.031 2.961 1 98.38 92 GLU A N 1
ATOM 743 C CA . GLU A 1 92 ? -11.586 -5.91 3.311 1 98.38 92 GLU A CA 1
ATOM 744 C C . GLU A 1 92 ? -10.391 -5.828 2.365 1 98.38 92 GLU A C 1
ATOM 746 O O . GLU A 1 92 ? -9.969 -6.84 1.8 1 98.38 92 GLU A O 1
ATOM 751 N N . PRO A 1 93 ? -9.914 -4.617 2.164 1 98.88 93 PRO A N 1
ATOM 752 C CA . PRO A 1 93 ? -8.773 -4.5 1.251 1 98.88 93 PRO A CA 1
ATOM 753 C C . PRO A 1 93 ? -7.516 -5.176 1.787 1 98.88 93 PRO A C 1
ATOM 755 O O . PRO A 1 93 ? -7.406 -5.418 2.992 1 98.88 93 PRO A O 1
ATOM 758 N N . ILE A 1 94 ? -6.629 -5.508 0.881 1 98.94 94 ILE A N 1
ATOM 759 C CA . ILE A 1 94 ? -5.277 -5.953 1.198 1 98.94 94 ILE A CA 1
ATOM 760 C C . ILE A 1 94 ? -4.293 -4.809 0.972 1 98.94 94 ILE A C 1
ATOM 762 O O . ILE A 1 94 ? -4.312 -4.164 -0.078 1 98.94 94 ILE A O 1
ATOM 766 N N . SER A 1 95 ? -3.543 -4.438 1.884 1 98.88 95 SER A N 1
ATOM 767 C CA . SER A 1 95 ? -2.314 -3.652 1.81 1 98.88 95 SER A CA 1
ATOM 768 C C . SER A 1 95 ? -1.188 -4.312 2.596 1 98.88 95 SER A C 1
ATOM 770 O O . SER A 1 95 ? -1.154 -4.234 3.826 1 98.88 95 SER A O 1
ATOM 772 N N . TYR A 1 96 ? -0.351 -4.91 1.844 1 98.94 96 TYR A N 1
ATOM 773 C CA . TYR A 1 96 ? 0.629 -5.715 2.562 1 98.94 96 TYR A CA 1
ATOM 774 C C . TYR A 1 96 ? 2.025 -5.52 1.987 1 98.94 96 TYR A C 1
ATOM 776 O O . TYR A 1 96 ? 2.211 -5.547 0.768 1 98.94 96 TYR A O 1
ATOM 784 N N . MET A 1 97 ? 2.906 -5.289 2.76 1 98.94 97 MET A N 1
ATOM 785 C CA . MET A 1 97 ? 4.348 -5.414 2.562 1 98.94 97 MET A CA 1
ATOM 786 C C . MET A 1 97 ? 4.984 -6.223 3.688 1 98.94 97 MET A C 1
ATOM 788 O O . MET A 1 97 ? 4.699 -5.984 4.863 1 98.94 97 MET A O 1
ATOM 792 N N . PRO A 1 98 ? 5.871 -7.145 3.326 1 98.44 98 PRO A N 1
ATOM 793 C CA . PRO A 1 98 ? 6.602 -7.781 4.426 1 98.44 98 PRO A CA 1
ATOM 794 C C . PRO A 1 98 ? 7.594 -6.836 5.098 1 98.44 98 PRO A C 1
ATOM 796 O O . PRO A 1 98 ? 7.609 -5.637 4.801 1 98.44 98 PRO A O 1
ATOM 799 N N . ARG A 1 99 ? 8.375 -7.391 6.027 1 97.19 99 ARG A N 1
ATOM 800 C CA . ARG A 1 99 ? 9.445 -6.605 6.637 1 97.19 99 ARG A CA 1
ATOM 801 C C . ARG A 1 99 ? 10.328 -5.965 5.57 1 97.19 99 ARG A C 1
ATOM 803 O O . ARG A 1 99 ? 10.43 -6.473 4.453 1 97.19 99 ARG A O 1
ATOM 810 N N . ARG A 1 100 ? 10.938 -4.859 5.945 1 98.06 100 ARG A N 1
ATOM 811 C CA . ARG A 1 100 ? 11.789 -4.145 5 1 98.06 100 ARG A CA 1
ATOM 812 C C . ARG A 1 100 ? 12.805 -5.09 4.359 1 98.06 100 ARG A C 1
ATOM 814 O O . ARG A 1 100 ? 13.398 -5.922 5.043 1 98.06 100 ARG A O 1
ATOM 821 N N . ASN A 1 101 ? 12.938 -4.98 3.08 1 98.38 101 ASN A N 1
ATOM 822 C CA . ASN A 1 101 ? 13.953 -5.672 2.293 1 98.38 101 ASN A CA 1
ATOM 823 C C . ASN A 1 101 ? 13.57 -7.129 2.045 1 98.38 101 ASN A C 1
ATOM 825 O O . ASN A 1 101 ? 14.344 -7.887 1.455 1 98.38 101 ASN A O 1
ATOM 829 N N . TRP A 1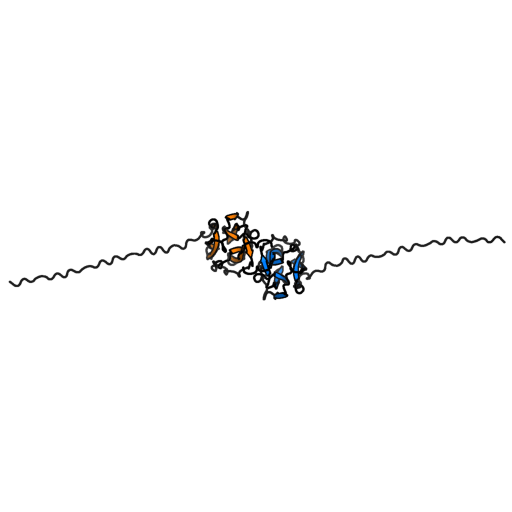 102 ? 12.461 -7.527 2.531 1 98.75 102 TRP A N 1
ATOM 830 C CA . TRP A 1 102 ? 11.977 -8.867 2.211 1 98.75 102 TRP A CA 1
ATOM 831 C C . TRP A 1 102 ? 11.086 -8.836 0.975 1 98.75 102 TRP A C 1
ATOM 833 O O . TRP A 1 102 ? 10.453 -7.824 0.68 1 98.75 102 TRP A O 1
ATOM 843 N N . ILE A 1 103 ? 11.016 -9.93 0.207 1 98.88 103 ILE A N 1
ATOM 844 C CA . ILE A 1 103 ? 10.375 -9.953 -1.104 1 98.88 103 ILE A CA 1
ATOM 845 C C . ILE A 1 103 ? 9.43 -11.148 -1.193 1 98.88 103 ILE A C 1
ATOM 847 O O . ILE A 1 103 ? 9.703 -12.211 -0.628 1 98.88 103 ILE A O 1
ATOM 851 N N . LEU A 1 104 ? 8.406 -11.039 -1.92 1 98.94 104 LEU A N 1
ATOM 852 C CA . LEU A 1 104 ? 7.355 -12.055 -1.963 1 98.94 104 LEU A CA 1
ATOM 853 C C . LEU A 1 104 ? 7.82 -13.281 -2.74 1 98.94 104 LEU A C 1
ATOM 855 O O . LEU A 1 104 ? 8.414 -13.148 -3.814 1 98.94 104 LEU A O 1
ATOM 859 N N . ALA A 1 105 ? 7.488 -14.477 -2.117 1 98.94 105 ALA A N 1
ATOM 860 C CA . ALA A 1 105 ? 7.961 -15.734 -2.691 1 98.94 105 ALA A CA 1
ATOM 861 C C . ALA A 1 105 ? 6.895 -16.828 -2.584 1 98.94 105 ALA A C 1
ATOM 863 O O . ALA A 1 105 ? 7.199 -18.016 -2.699 1 98.94 105 ALA A O 1
ATOM 864 N N . GLY A 1 106 ? 5.672 -16.484 -2.311 1 98.94 106 GLY A N 1
ATOM 865 C CA . GLY A 1 106 ? 4.57 -17.422 -2.242 1 98.94 106 GLY A CA 1
ATOM 866 C C . GLY A 1 106 ? 3.248 -16.781 -1.877 1 98.94 106 GLY A C 1
ATOM 867 O O . GLY A 1 106 ? 3.227 -15.695 -1.287 1 98.94 106 GLY A O 1
ATOM 868 N N . VAL A 1 107 ? 2.188 -17.438 -2.236 1 99 107 VAL A N 1
ATOM 869 C CA . VAL A 1 107 ? 0.837 -16.969 -1.956 1 99 107 VAL A CA 1
ATOM 870 C C . VAL A 1 107 ? -0.022 -18.125 -1.45 1 99 107 VAL A C 1
ATOM 872 O O . VAL A 1 107 ? -0.043 -19.203 -2.053 1 99 107 VAL A O 1
ATOM 875 N N . PHE A 1 108 ? -0.625 -17.922 -0.395 1 98.94 108 PHE A N 1
ATOM 876 C CA . PHE A 1 108 ? -1.695 -18.766 0.101 1 98.94 108 PHE A CA 1
ATOM 877 C C . PHE A 1 108 ? -3.025 -18.031 0.109 1 98.94 108 PHE A C 1
ATOM 879 O O . PHE A 1 108 ? -3.076 -16.844 0.446 1 98.94 108 PHE A O 1
ATOM 886 N N . SER A 1 109 ? -4.113 -18.688 -0.252 1 98.94 109 SER A N 1
ATOM 887 C CA . SER A 1 109 ? -5.414 -18.016 -0.268 1 98.94 109 SER A CA 1
ATOM 888 C C . SER A 1 109 ? -6.551 -19.016 -0.115 1 98.94 109 SER A C 1
ATOM 890 O O . SER A 1 109 ? -6.469 -20.141 -0.614 1 98.94 109 SER A O 1
ATOM 892 N N . LYS A 1 110 ? -7.535 -18.547 0.552 1 98.75 110 LYS A N 1
ATOM 893 C CA . LYS A 1 110 ? -8.766 -19.312 0.685 1 98.75 110 LYS A CA 1
ATOM 894 C C . LYS A 1 110 ? -9.969 -18.5 0.203 1 98.75 110 LYS A C 1
ATOM 896 O O . LYS A 1 110 ? -10.031 -17.297 0.407 1 98.75 110 LYS A O 1
ATOM 901 N N . HIS A 1 111 ? -10.82 -19.266 -0.374 1 98.88 111 HIS A N 1
ATOM 902 C CA . HIS A 1 111 ? -12.086 -18.688 -0.798 1 98.88 111 HIS A CA 1
ATOM 903 C C . HIS A 1 111 ? -13.219 -19.094 0.129 1 98.88 111 HIS A C 1
ATOM 905 O O . HIS A 1 111 ? -13.203 -20.188 0.693 1 98.88 111 HIS A O 1
ATOM 911 N N . ASN A 1 112 ? -14.172 -18.219 0.297 1 98.81 112 ASN A N 1
ATOM 912 C CA . ASN A 1 112 ? -15.391 -18.5 1.043 1 98.81 112 ASN A CA 1
ATOM 913 C C . ASN A 1 112 ? -16.641 -18.156 0.233 1 98.81 112 ASN A C 1
ATOM 915 O O . ASN A 1 112 ? -16.812 -17.016 -0.178 1 98.81 112 ASN A O 1
ATOM 919 N N . ASN A 1 113 ? -17.516 -19.062 0.076 1 98.31 113 ASN A N 1
ATOM 920 C CA . ASN A 1 113 ? -18.656 -18.922 -0.812 1 98.31 113 ASN A CA 1
ATOM 921 C C . ASN A 1 113 ? -19.734 -18.031 -0.187 1 98.31 113 ASN A C 1
ATOM 923 O O . ASN A 1 113 ? -20.641 -17.562 -0.882 1 98.31 113 ASN A O 1
ATOM 927 N N . ASP A 1 114 ? -19.734 -17.844 1.122 1 98.19 114 ASP A N 1
ATOM 928 C CA . ASP A 1 114 ? -20.672 -16.906 1.748 1 98.19 114 ASP A CA 1
ATOM 929 C C . ASP A 1 114 ? -20.266 -15.461 1.449 1 98.19 114 ASP A C 1
ATOM 931 O O . ASP A 1 114 ? -21.125 -14.625 1.179 1 98.19 114 ASP A O 1
ATOM 935 N N . HIS A 1 115 ? -19.016 -15.227 1.479 1 98.5 115 HIS A N 1
ATOM 936 C CA . HIS A 1 115 ? -18.5 -13.883 1.258 1 98.5 115 HIS A CA 1
ATOM 937 C C . HIS A 1 115 ? -18.172 -13.648 -0.216 1 98.5 115 HIS A C 1
ATOM 939 O O . HIS A 1 115 ? -18.016 -12.508 -0.65 1 98.5 115 HIS A O 1
ATOM 945 N N . GLU A 1 116 ? -18.047 -14.773 -0.958 1 98.75 116 GLU A N 1
ATOM 946 C CA . GLU A 1 116 ? -17.609 -14.734 -2.352 1 98.75 116 GLU A CA 1
ATOM 947 C C . GLU A 1 116 ? -16.328 -13.922 -2.512 1 98.75 116 GLU A C 1
ATOM 949 O O . GLU A 1 116 ? -16.25 -13.055 -3.379 1 98.75 116 GLU A O 1
ATOM 954 N N . ASP A 1 117 ? -15.406 -14.156 -1.639 1 98.88 117 ASP A N 1
ATOM 955 C CA . ASP A 1 117 ? -14.141 -13.438 -1.56 1 98.88 117 ASP A CA 1
ATOM 956 C C . ASP A 1 117 ? -13.016 -14.367 -1.102 1 98.88 117 ASP A C 1
ATOM 958 O O . ASP A 1 117 ? -13.266 -15.5 -0.695 1 98.88 117 ASP A O 1
ATOM 962 N N . ARG A 1 118 ? -11.812 -13.914 -1.246 1 98.88 118 ARG A N 1
ATOM 963 C CA . ARG A 1 118 ? -10.641 -14.656 -0.799 1 98.88 118 ARG A CA 1
ATOM 964 C C . ARG A 1 118 ? -9.875 -13.875 0.267 1 98.88 118 ARG A C 1
ATOM 966 O O . ARG A 1 118 ? -9.836 -12.648 0.24 1 98.88 118 ARG A O 1
ATOM 973 N N . ILE A 1 119 ? -9.219 -14.547 1.141 1 98.94 119 ILE A N 1
ATOM 974 C CA . ILE A 1 119 ? -8.234 -14.008 2.064 1 98.94 119 ILE A CA 1
ATOM 975 C C . ILE A 1 119 ? -6.855 -14.586 1.747 1 98.94 119 ILE A C 1
ATOM 977 O O . ILE A 1 119 ? -6.75 -15.672 1.164 1 98.94 119 ILE A O 1
ATOM 981 N N . MET A 1 120 ? -5.828 -13.875 2.082 1 98.94 120 MET A N 1
ATOM 982 C CA . MET A 1 120 ? -4.523 -14.281 1.559 1 98.94 120 MET A CA 1
ATOM 983 C C . MET A 1 120 ? -3.463 -14.242 2.654 1 98.94 120 MET A C 1
ATOM 985 O O . MET A 1 120 ? -3.58 -13.477 3.611 1 98.94 120 MET A O 1
ATOM 989 N N . LYS A 1 121 ? -2.477 -15.07 2.531 1 98.94 121 LYS A N 1
ATOM 990 C CA . LYS A 1 121 ? -1.184 -15.039 3.209 1 98.94 121 LYS A CA 1
ATOM 991 C C . LYS A 1 121 ? -0.037 -14.992 2.201 1 98.94 121 LYS A C 1
ATOM 993 O O . LYS A 1 121 ? -0.216 -15.336 1.033 1 98.94 121 LYS A O 1
ATOM 998 N N . PHE A 1 122 ? 1.073 -14.594 2.695 1 99 122 PHE A N 1
ATOM 999 C CA . PHE A 1 122 ? 2.211 -14.5 1.787 1 99 122 PHE A CA 1
ATOM 1000 C C . PHE A 1 122 ? 3.451 -15.133 2.41 1 99 122 PHE A C 1
ATOM 1002 O O . PHE A 1 122 ? 3.652 -15.047 3.623 1 99 122 PHE A O 1
ATOM 1009 N N . ARG A 1 123 ? 4.184 -15.758 1.559 1 98.94 123 ARG A N 1
ATOM 1010 C CA . ARG A 1 123 ? 5.559 -16.125 1.885 1 98.94 123 ARG A CA 1
ATOM 1011 C C . ARG A 1 123 ? 6.539 -15.055 1.394 1 98.94 123 ARG A C 1
ATOM 1013 O O . ARG A 1 123 ? 6.3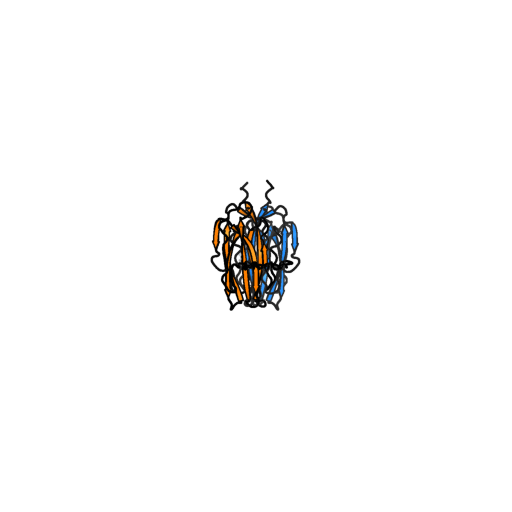98 -14.547 0.281 1 98.94 123 ARG A O 1
ATOM 1020 N N . TYR A 1 124 ? 7.516 -14.773 2.189 1 98.94 124 TYR A N 1
ATOM 1021 C CA . TYR A 1 124 ? 8.5 -13.758 1.829 1 98.94 124 TYR A CA 1
ATOM 1022 C C . TYR A 1 124 ? 9.898 -14.172 2.256 1 98.94 124 TYR A C 1
ATOM 1024 O O . TYR A 1 124 ? 10.07 -14.891 3.244 1 98.94 124 TYR A O 1
ATOM 1032 N N . CYS A 1 125 ? 10.859 -13.766 1.523 1 98.94 125 CYS A N 1
ATOM 1033 C CA . CYS A 1 125 ? 12.242 -14.164 1.732 1 98.94 125 CYS A CA 1
ATOM 1034 C C . CYS A 1 125 ? 13.172 -12.953 1.649 1 98.94 125 CYS A C 1
ATOM 1036 O O . CYS A 1 125 ? 12.766 -11.891 1.181 1 98.94 125 CYS A O 1
ATOM 1038 N N . THR A 1 126 ? 14.414 -13.148 2.117 1 98.62 126 THR A N 1
ATOM 1039 C CA . THR A 1 126 ? 15.367 -12.047 2.059 1 98.62 126 THR A CA 1
ATOM 1040 C C . THR A 1 126 ? 16.781 -12.562 1.838 1 98.62 126 THR A C 1
ATOM 1042 O O . THR A 1 126 ? 17.062 -13.742 2.07 1 98.62 126 THR A O 1
ATOM 1045 N N . ASP A 1 127 ? 17.516 -11.797 1.176 1 97.94 127 ASP A N 1
ATOM 1046 C CA . ASP A 1 127 ? 18.969 -11.836 1.191 1 97.94 127 ASP A CA 1
ATOM 1047 C C . ASP A 1 127 ? 19.547 -10.68 2.004 1 97.94 127 ASP A C 1
ATOM 1049 O O . ASP A 1 127 ? 19.422 -9.523 1.607 1 97.94 127 ASP A O 1
ATOM 1053 N N . ASN A 1 128 ? 20.25 -10.969 3.094 1 95.94 128 ASN A N 1
ATOM 1054 C CA . ASN A 1 128 ? 20.656 -9.969 4.074 1 95.94 128 ASN A CA 1
ATOM 1055 C C . ASN A 1 128 ? 21.641 -8.977 3.48 1 95.94 128 ASN A C 1
ATOM 1057 O O . ASN A 1 128 ? 21.875 -7.906 4.051 1 95.94 128 ASN A O 1
ATOM 1061 N N . SER A 1 129 ? 22.219 -9.297 2.379 1 96.06 129 SER A N 1
ATOM 1062 C CA . SER A 1 129 ? 23.203 -8.414 1.754 1 96.06 129 SER A CA 1
ATOM 1063 C C . SER A 1 129 ? 22.531 -7.469 0.761 1 96.06 129 SER A C 1
ATOM 1065 O O . SER A 1 129 ? 23.203 -6.676 0.104 1 96.06 129 SER A O 1
ATOM 1067 N N . PHE A 1 130 ? 21.219 -7.547 0.648 1 97.12 130 PHE A N 1
ATOM 1068 C CA . PHE A 1 130 ? 20.5 -6.766 -0.346 1 97.12 130 PHE A CA 1
ATOM 1069 C C . PHE A 1 130 ? 19.422 -5.922 0.313 1 97.12 130 PHE A C 1
ATOM 1071 O O . PHE A 1 130 ? 18.906 -6.281 1.374 1 97.12 130 PHE A O 1
ATOM 1078 N N . VAL A 1 131 ? 19.094 -4.797 -0.338 1 97.38 131 VAL A N 1
ATOM 1079 C CA . VAL A 1 131 ? 18 -3.932 0.108 1 97.38 131 VAL A CA 1
ATOM 1080 C C . VAL A 1 131 ? 17.094 -3.6 -1.07 1 97.38 131 VAL A C 1
ATOM 1082 O O . VAL A 1 131 ? 17.5 -3.697 -2.229 1 97.38 131 VAL A O 1
ATOM 1085 N N . THR A 1 132 ? 15.852 -3.256 -0.792 1 98.06 132 THR A N 1
ATOM 1086 C CA . THR A 1 132 ? 14.93 -2.768 -1.815 1 98.06 132 THR A CA 1
ATOM 1087 C C . THR A 1 132 ? 15.188 -1.294 -2.115 1 98.06 132 THR A C 1
ATOM 1089 O O . THR A 1 132 ? 15.43 -0.502 -1.2 1 98.06 132 THR A O 1
ATOM 1092 N N . ILE A 1 133 ? 15.133 -0.996 -3.398 1 97.62 133 ILE A N 1
ATOM 1093 C CA . ILE A 1 133 ? 15.461 0.351 -3.855 1 97.62 133 ILE A CA 1
ATOM 1094 C C . ILE A 1 133 ? 14.375 0.844 -4.816 1 97.62 133 ILE A C 1
ATOM 1096 O O . ILE A 1 133 ? 13.906 0.089 -5.668 1 97.62 133 ILE A O 1
ATOM 1100 N N . SER A 1 134 ? 13.992 2.115 -4.68 1 97.94 134 SER A N 1
ATOM 1101 C CA . SER A 1 134 ? 13.117 2.789 -5.633 1 97.94 134 SER A CA 1
ATOM 1102 C C . SER A 1 134 ? 11.828 2.004 -5.852 1 97.94 134 SER A C 1
ATOM 1104 O O . SER A 1 134 ? 11.461 1.706 -6.988 1 97.94 134 SER A O 1
ATOM 1106 N N . CYS A 1 135 ? 11.156 1.673 -4.762 1 98.69 135 CYS A N 1
ATOM 1107 C CA . CYS A 1 135 ? 9.906 0.935 -4.844 1 98.69 135 CYS A CA 1
ATOM 1108 C C . CYS A 1 135 ? 8.805 1.795 -5.453 1 98.69 135 CYS A C 1
ATOM 1110 O O . CYS A 1 135 ? 8.789 3.014 -5.273 1 98.69 135 CYS A O 1
ATOM 1112 N N . GLY A 1 136 ? 7.934 1.162 -6.195 1 98.69 136 GLY A N 1
ATOM 1113 C CA . GLY A 1 136 ? 6.777 1.805 -6.797 1 98.69 136 GLY A CA 1
ATOM 1114 C C . GLY A 1 136 ? 5.535 0.933 -6.781 1 98.69 136 GLY A C 1
ATOM 1115 O O . GLY A 1 136 ? 5.633 -0.295 -6.75 1 98.69 136 GLY A O 1
ATOM 1116 N N . LEU A 1 137 ? 4.402 1.567 -6.773 1 98.94 137 LEU A N 1
ATOM 1117 C CA . LEU A 1 137 ? 3.104 0.91 -6.82 1 98.94 137 LEU A CA 1
ATOM 1118 C C . LEU A 1 137 ? 2.549 0.901 -8.242 1 98.94 137 LEU A C 1
ATOM 1120 O O . LEU A 1 137 ? 2.486 1.945 -8.891 1 98.94 137 LEU A O 1
ATOM 1124 N N . THR A 1 138 ? 2.146 -0.232 -8.703 1 98.88 138 THR A N 1
ATOM 1125 C CA . THR A 1 138 ? 1.524 -0.289 -10.023 1 98.88 138 THR A CA 1
ATOM 1126 C C . THR A 1 138 ? 0.125 0.319 -9.992 1 98.88 138 THR A C 1
ATOM 1128 O O . THR A 1 138 ? -0.448 0.508 -8.914 1 98.88 138 THR A O 1
ATOM 1131 N N . GLU A 1 139 ? -0.352 0.599 -11.211 1 98 139 GLU A N 1
ATOM 1132 C CA . GLU A 1 139 ? -1.803 0.737 -11.305 1 98 139 GLU A CA 1
ATOM 1133 C C . GLU A 1 139 ? -2.502 -0.595 -11.047 1 98 139 GLU A C 1
ATOM 1135 O O . GLU A 1 139 ? -1.847 -1.629 -10.906 1 98 139 GLU A O 1
ATOM 1140 N N . TYR A 1 140 ? -3.852 -0.525 -10.961 1 98.75 140 TYR A N 1
ATOM 1141 C CA . TYR A 1 140 ? -4.559 -1.802 -10.922 1 98.75 140 TYR A CA 1
ATOM 1142 C C . TYR A 1 140 ? -4.246 -2.635 -12.156 1 98.75 140 TYR A C 1
ATOM 1144 O O . TYR A 1 140 ? -4.336 -2.141 -13.281 1 98.75 140 TYR A O 1
ATOM 1152 N N . LEU A 1 141 ? -3.949 -3.832 -11.898 1 98.94 141 LEU A N 1
ATOM 1153 C CA . LEU A 1 141 ? -3.463 -4.711 -12.961 1 98.94 141 LEU A CA 1
ATOM 1154 C C . LEU A 1 141 ? -4.617 -5.465 -13.609 1 98.94 141 LEU A C 1
ATOM 1156 O O . LEU A 1 141 ? -4.426 -6.148 -14.617 1 98.94 141 LEU A O 1
ATOM 1160 N N . ASN A 1 142 ? -5.773 -5.41 -13.078 1 98.88 142 ASN A N 1
ATOM 1161 C CA . ASN A 1 142 ? -7.012 -5.934 -13.648 1 98.88 142 ASN A CA 1
ATOM 1162 C C . ASN A 1 142 ? -8.211 -5.062 -13.281 1 98.88 142 ASN A C 1
ATOM 1164 O O . ASN A 1 142 ? -8.234 -4.449 -12.211 1 98.88 142 ASN A O 1
ATOM 1168 N N . ASP A 1 143 ? -9.18 -5.098 -14.125 1 98.62 143 ASP A N 1
ATOM 1169 C CA . ASP A 1 143 ? -10.516 -4.652 -13.727 1 98.62 143 ASP A CA 1
ATOM 1170 C C . ASP A 1 143 ? -11.297 -5.793 -13.078 1 98.62 143 ASP A C 1
ATOM 1172 O O . ASP A 1 143 ? -10.914 -6.961 -13.188 1 98.62 143 ASP A O 1
ATOM 1176 N N . PHE A 1 144 ? -12.32 -5.43 -12.391 1 98.69 144 PHE A N 1
ATOM 1177 C CA . PHE A 1 144 ? -13.195 -6.465 -11.852 1 98.69 144 PHE A CA 1
ATOM 1178 C C . PHE A 1 144 ? -13.688 -7.383 -12.961 1 98.69 144 PHE A C 1
ATOM 1180 O O . PHE A 1 144 ? -14.023 -6.922 -14.055 1 98.69 144 PHE A O 1
ATOM 1187 N N . ASP A 1 145 ? -13.633 -8.742 -12.688 1 98.69 145 ASP A N 1
ATOM 1188 C CA . ASP A 1 145 ? -14.109 -9.805 -13.57 1 98.69 145 ASP A CA 1
ATOM 1189 C C . ASP A 1 145 ? -13.18 -9.977 -14.766 1 98.69 145 ASP A C 1
ATOM 1191 O O . ASP A 1 145 ? -13.469 -10.766 -15.672 1 98.69 145 ASP A O 1
ATOM 1195 N N . ALA A 1 146 ? -12.047 -9.188 -14.805 1 98.81 146 ALA A N 1
ATOM 1196 C CA . ALA A 1 146 ? -11.102 -9.266 -15.914 1 98.81 146 ALA A CA 1
ATOM 1197 C C . ALA A 1 146 ? -9.82 -9.984 -15.492 1 98.81 146 ALA A C 1
ATOM 1199 O O . ALA A 1 146 ? -9.516 -10.07 -14.297 1 98.81 146 ALA A O 1
ATOM 1200 N N . PRO A 1 147 ? -9.141 -10.508 -16.453 1 98.81 147 PRO A N 1
ATOM 1201 C CA . PRO A 1 147 ? -7.898 -11.211 -16.109 1 98.81 147 PRO A CA 1
ATOM 1202 C C . PRO A 1 147 ? -6.816 -10.281 -15.57 1 98.81 147 PRO A C 1
A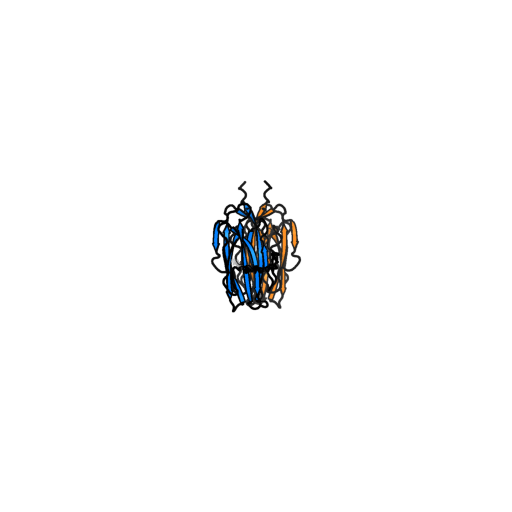TOM 1204 O O . PRO A 1 147 ? -6.734 -9.117 -15.984 1 98.81 147 PRO A O 1
ATOM 1207 N N . LEU A 1 148 ? -6.098 -10.766 -14.648 1 98.88 148 LEU A N 1
ATOM 1208 C CA . LEU A 1 148 ? -4.836 -10.188 -14.203 1 98.88 148 LEU A CA 1
ATOM 1209 C C . LEU A 1 148 ? -3.654 -10.883 -14.867 1 98.88 148 LEU A C 1
ATOM 1211 O O . LEU A 1 148 ? -3.52 -12.109 -14.773 1 98.88 148 LEU A O 1
ATOM 1215 N N . ASN A 1 149 ? -2.895 -10.211 -15.625 1 98.88 149 ASN A N 1
ATOM 1216 C CA . ASN A 1 149 ? -1.69 -10.711 -16.281 1 98.88 149 ASN A CA 1
ATOM 1217 C C . ASN A 1 149 ? -0.493 -9.797 -16.031 1 98.88 149 ASN A C 1
ATOM 1219 O O . ASN A 1 149 ? -0.344 -8.766 -16.672 1 98.88 149 ASN A O 1
ATOM 1223 N N . TYR A 1 150 ? 0.322 -10.289 -15.133 1 98.94 150 TYR A N 1
ATOM 1224 C CA . TYR A 1 150 ? 1.411 -9.43 -14.695 1 98.94 150 TYR A CA 1
ATOM 1225 C C . TYR A 1 150 ? 2.723 -10.195 -14.617 1 98.94 150 TYR A C 1
ATOM 1227 O O . TYR A 1 150 ? 2.789 -11.266 -14 1 98.94 150 TYR A O 1
ATOM 1235 N N . THR A 1 151 ? 3.729 -9.641 -15.266 1 98.88 151 THR A N 1
ATOM 1236 C CA . THR A 1 151 ? 5.098 -10.125 -15.148 1 98.88 151 THR A CA 1
ATOM 1237 C C . THR A 1 151 ? 5.992 -9.078 -14.492 1 98.88 151 THR A C 1
ATOM 1239 O O . THR A 1 151 ? 6.012 -7.922 -14.914 1 98.88 151 THR A O 1
ATOM 1242 N N . VAL A 1 152 ? 6.664 -9.516 -13.438 1 98.81 152 VAL A N 1
ATOM 1243 C CA . VAL A 1 152 ? 7.59 -8.602 -12.773 1 98.81 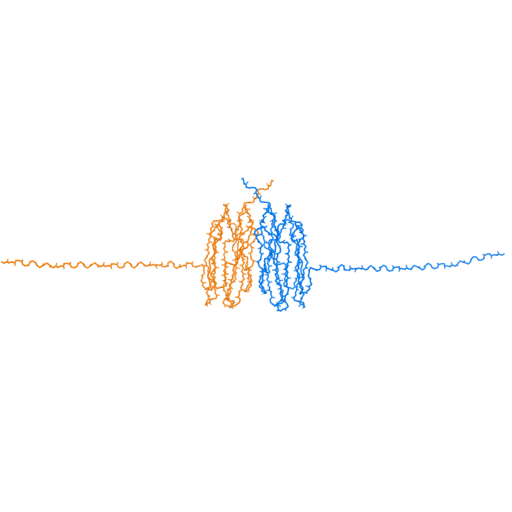152 VAL A CA 1
ATOM 1244 C C . VAL A 1 152 ? 8.68 -8.164 -13.75 1 98.81 152 VAL A C 1
ATOM 1246 O O . VAL A 1 152 ? 9.336 -9.008 -14.375 1 98.81 152 VAL A O 1
ATOM 1249 N N . PRO A 1 153 ? 8.867 -6.863 -13.891 1 98.38 153 PRO A N 1
ATOM 1250 C CA . PRO A 1 153 ? 9.883 -6.406 -14.844 1 98.38 153 PRO A CA 1
ATOM 1251 C C . PRO A 1 153 ? 11.281 -6.91 -14.508 1 98.38 153 PRO A C 1
ATOM 1253 O O . PRO A 1 153 ? 11.602 -7.137 -13.344 1 98.38 153 PRO A O 1
ATOM 1256 N N . GLU A 1 154 ? 12.086 -6.988 -15.555 1 96.5 154 GLU A N 1
ATOM 1257 C CA . GLU A 1 154 ? 13.461 -7.422 -15.375 1 96.5 154 GLU A CA 1
ATOM 1258 C C . GLU A 1 154 ? 14.172 -6.578 -14.32 1 96.5 154 GLU A C 1
ATOM 1260 O O . GLU A 1 154 ? 14.055 -5.348 -14.32 1 96.5 154 GLU A O 1
ATOM 1265 N N . GLY A 1 155 ? 14.867 -7.246 -13.438 1 96 155 GLY A N 1
ATOM 1266 C CA . GLY A 1 155 ? 15.648 -6.555 -12.422 1 96 155 GLY A CA 1
ATOM 1267 C C . GLY A 1 155 ? 14.836 -6.125 -11.219 1 96 155 GLY A C 1
ATOM 1268 O O . GLY A 1 155 ? 15.375 -5.562 -10.266 1 96 155 GLY A O 1
ATOM 1269 N N . LYS A 1 156 ? 13.586 -6.449 -11.258 1 98.44 156 LYS A N 1
ATOM 1270 C CA . LYS A 1 156 ? 12.727 -6.023 -10.164 1 98.44 156 LYS A CA 1
ATOM 1271 C C . LYS A 1 156 ? 12.234 -7.223 -9.359 1 98.44 156 LYS A C 1
ATOM 1273 O O . LYS A 1 156 ? 12.383 -8.367 -9.781 1 98.44 156 LYS A O 1
ATOM 1278 N N . VAL A 1 157 ? 11.766 -6.945 -8.18 1 98.88 157 VAL A N 1
ATOM 1279 C CA . VAL A 1 157 ? 11.133 -7.926 -7.297 1 98.88 157 VAL A CA 1
ATOM 1280 C C . VAL A 1 157 ? 9.789 -7.398 -6.816 1 98.88 157 VAL A C 1
ATOM 1282 O O . VAL A 1 157 ? 9.516 -6.199 -6.895 1 98.88 157 VAL A O 1
ATOM 1285 N N . LEU A 1 158 ? 8.945 -8.281 -6.332 1 98.88 158 LEU A N 1
ATOM 1286 C CA . LEU A 1 158 ? 7.688 -7.914 -5.688 1 98.88 158 LEU A CA 1
ATOM 1287 C C . LEU A 1 158 ? 7.875 -7.742 -4.184 1 98.88 158 LEU A C 1
ATOM 1289 O O . LEU A 1 158 ? 8.219 -8.695 -3.484 1 98.88 158 LEU A O 1
ATOM 1293 N N . ALA A 1 159 ? 7.605 -6.527 -3.73 1 98.88 159 ALA A N 1
ATOM 1294 C CA . ALA A 1 159 ? 7.824 -6.223 -2.318 1 98.88 159 ALA A CA 1
ATOM 1295 C C . ALA A 1 159 ? 6.5 -6.004 -1.595 1 98.88 159 ALA A C 1
ATOM 1297 O O . ALA A 1 159 ? 6.48 -5.711 -0.397 1 98.88 159 ALA A O 1
ATOM 1298 N N . GLY A 1 160 ? 5.41 -6.117 -2.291 1 98.94 160 GLY A N 1
ATOM 1299 C CA . GLY A 1 160 ? 4.117 -5.922 -1.656 1 98.94 160 GLY A CA 1
ATOM 1300 C C . GLY A 1 160 ? 2.949 -6.27 -2.561 1 98.94 160 GLY A C 1
ATOM 1301 O O . GLY A 1 160 ? 3.121 -6.434 -3.771 1 98.94 160 GLY A O 1
ATOM 1302 N N . TRP A 1 161 ? 1.776 -6.371 -1.982 1 99 161 TRP A N 1
ATOM 1303 C CA . TRP A 1 161 ? 0.542 -6.766 -2.654 1 99 161 TRP A CA 1
ATOM 1304 C C . TRP A 1 161 ? -0.641 -5.953 -2.137 1 99 161 TRP A C 1
ATOM 1306 O O . TRP A 1 161 ? -0.858 -5.859 -0.927 1 99 161 TRP A O 1
ATOM 1316 N N . VAL A 1 162 ? -1.353 -5.336 -3.059 1 98.94 162 VAL A N 1
ATOM 1317 C CA . VAL A 1 162 ? -2.514 -4.516 -2.727 1 98.94 162 VAL A CA 1
ATOM 1318 C C . VAL A 1 162 ? -3.746 -5.047 -3.457 1 98.94 162 VAL A C 1
ATOM 1320 O O . VAL A 1 162 ? -3.656 -5.473 -4.613 1 98.94 162 VAL A O 1
ATOM 1323 N N . SER A 1 163 ? -4.891 -5.027 -2.799 1 98.94 163 SER A N 1
ATOM 1324 C CA . SER A 1 163 ? -6.125 -5.469 -3.438 1 98.94 163 SER A CA 1
ATOM 1325 C C . SER A 1 163 ? -7.344 -4.789 -2.816 1 98.94 163 SER A C 1
ATOM 1327 O O . SER A 1 163 ? -7.316 -4.41 -1.646 1 98.94 163 SER A O 1
ATOM 1329 N N . MET A 1 164 ? -8.328 -4.586 -3.609 1 98.75 164 MET A N 1
ATOM 1330 C CA . MET A 1 164 ? -9.633 -4.18 -3.086 1 98.75 164 MET A CA 1
ATOM 1331 C C . MET A 1 164 ? -10.742 -5.086 -3.611 1 98.75 164 MET A C 1
ATOM 1333 O O . MET A 1 164 ? -10.609 -5.672 -4.688 1 98.75 164 MET A O 1
ATOM 1337 N N . TYR A 1 165 ? -11.773 -5.188 -2.82 1 98.81 165 TYR A N 1
ATOM 1338 C CA . TYR A 1 165 ? -12.922 -6.031 -3.117 1 98.81 165 TYR A CA 1
ATOM 1339 C C . TYR A 1 165 ? -14.133 -5.191 -3.504 1 98.81 165 TYR A C 1
ATOM 1341 O O . TYR A 1 165 ? -14.359 -4.121 -2.936 1 98.81 165 TYR A O 1
ATOM 1349 N N . ASP A 1 166 ? -14.82 -5.723 -4.445 1 98.31 166 ASP A N 1
ATOM 1350 C CA . ASP A 1 166 ? -16.078 -5.094 -4.832 1 98.31 166 ASP A CA 1
ATOM 1351 C C . ASP A 1 166 ? -17.266 -6.043 -4.617 1 98.31 166 ASP A C 1
ATOM 1353 O O . ASP A 1 166 ? -17.344 -7.094 -5.254 1 98.31 166 ASP A O 1
ATOM 1357 N N . GLY A 1 167 ? -18.203 -5.617 -3.816 1 97.38 167 GLY A N 1
ATOM 1358 C CA . GLY A 1 167 ? -19.328 -6.461 -3.445 1 97.38 167 GLY A CA 1
ATOM 1359 C C . GLY A 1 167 ? -20.281 -6.707 -4.59 1 97.38 167 GLY A C 1
ATOM 1360 O O . GLY A 1 167 ? -21.031 -7.691 -4.582 1 97.38 167 GLY A O 1
ATOM 1361 N N . SER A 1 168 ? -20.312 -5.863 -5.52 1 97.44 168 SER A N 1
ATOM 1362 C CA . SER A 1 168 ? -21.234 -6.02 -6.641 1 97.44 168 SER A CA 1
ATOM 1363 C C . SER A 1 168 ? -20.719 -7.066 -7.629 1 97.44 168 SER A C 1
ATOM 1365 O O . SER A 1 168 ? -21.5 -7.898 -8.109 1 97.44 168 SER A O 1
ATOM 1367 N N . THR A 1 169 ? -19.438 -7.074 -7.922 1 98.38 169 THR A N 1
ATOM 1368 C CA . THR A 1 169 ? -18.859 -8.008 -8.883 1 98.38 169 THR A CA 1
ATOM 1369 C C . THR A 1 169 ? -18.359 -9.266 -8.188 1 98.38 169 THR A C 1
ATOM 1371 O O . THR A 1 169 ? -18.062 -10.273 -8.836 1 98.38 169 THR A O 1
ATOM 1374 N N . ARG A 1 170 ? -18.266 -9.125 -6.832 1 98.69 170 ARG A N 1
ATOM 1375 C CA . ARG A 1 170 ? -17.75 -10.227 -6.027 1 98.69 170 ARG A CA 1
ATOM 1376 C C . ARG A 1 170 ? -16.375 -10.648 -6.504 1 98.69 170 ARG A C 1
ATOM 1378 O O . ARG A 1 170 ? -16.078 -11.844 -6.625 1 98.69 170 ARG A O 1
ATOM 1385 N N . ASP A 1 171 ? -15.547 -9.688 -6.844 1 98.88 171 ASP A N 1
ATOM 1386 C CA . ASP A 1 171 ? -14.188 -9.891 -7.332 1 98.88 171 ASP A CA 1
ATOM 1387 C C . ASP A 1 171 ? -13.234 -8.859 -6.738 1 98.88 171 ASP A C 1
ATOM 1389 O O . ASP A 1 171 ? -13.664 -7.906 -6.086 1 98.88 171 ASP A O 1
ATOM 1393 N N . ARG A 1 172 ? -11.977 -9.148 -6.902 1 98.88 172 ARG A N 1
ATOM 1394 C CA . ARG A 1 172 ? -10.93 -8.25 -6.426 1 98.88 172 ARG A CA 1
ATOM 1395 C C . ARG A 1 172 ? -10.109 -7.703 -7.59 1 98.88 172 ARG A C 1
ATOM 1397 O O . ARG A 1 172 ? -9.945 -8.375 -8.609 1 98.88 172 ARG A O 1
ATOM 1404 N N . ARG A 1 173 ? -9.594 -6.562 -7.441 1 98.81 173 ARG A N 1
ATOM 1405 C CA . ARG A 1 173 ? -8.523 -6.051 -8.289 1 98.81 173 ARG A CA 1
ATOM 1406 C C . ARG A 1 173 ? -7.234 -5.871 -7.5 1 98.81 173 ARG A C 1
ATOM 1408 O O . ARG A 1 173 ? -7.262 -5.766 -6.273 1 98.81 173 ARG A O 1
ATOM 1415 N N . HIS A 1 174 ? -6.176 -5.918 -8.188 1 98.94 174 HIS A N 1
ATOM 1416 C CA . HIS A 1 174 ? -4.902 -6.059 -7.496 1 98.94 174 HIS A CA 1
ATOM 1417 C C . HIS A 1 174 ? -3.869 -5.074 -8.039 1 98.94 174 HIS A C 1
ATOM 1419 O O . HIS A 1 174 ? -3.893 -4.73 -9.219 1 98.94 174 HIS A O 1
ATOM 1425 N N . LYS A 1 175 ? -3.006 -4.566 -7.199 1 98.94 175 LYS A N 1
ATOM 1426 C CA . LYS A 1 175 ? -1.772 -3.84 -7.488 1 98.94 175 LYS A CA 1
ATOM 1427 C C . LYS A 1 175 ? -0.562 -4.551 -6.895 1 98.94 175 LYS A C 1
ATOM 1429 O O . LYS A 1 175 ? -0.704 -5.371 -5.984 1 98.94 175 LYS A O 1
ATOM 1434 N N . MET A 1 176 ? 0.585 -4.219 -7.441 1 98.94 176 MET A N 1
ATOM 1435 C CA . MET A 1 176 ? 1.836 -4.754 -6.914 1 98.94 176 MET A CA 1
ATOM 1436 C C . MET A 1 176 ? 2.795 -3.627 -6.543 1 98.94 176 MET A C 1
ATOM 1438 O O . MET A 1 176 ? 2.77 -2.557 -7.156 1 98.94 176 MET A O 1
ATOM 1442 N N . ILE A 1 177 ? 3.551 -3.861 -5.5 1 98.94 177 ILE A N 1
ATOM 1443 C CA . ILE A 1 177 ? 4.68 -2.992 -5.188 1 98.94 177 ILE A CA 1
ATOM 1444 C C . ILE A 1 177 ? 5.973 -3.621 -5.711 1 98.94 177 ILE A C 1
ATOM 1446 O O . ILE A 1 177 ? 6.367 -4.699 -5.27 1 98.94 177 ILE A O 1
ATOM 1450 N N . GLU A 1 178 ? 6.605 -2.928 -6.578 1 98.75 178 GLU A N 1
ATOM 1451 C CA . GLU A 1 178 ? 7.84 -3.412 -7.195 1 98.75 178 GLU A CA 1
ATOM 1452 C C . GLU A 1 178 ? 9.039 -2.576 -6.758 1 98.75 178 GLU A C 1
ATOM 1454 O O . GLU A 1 178 ? 8.93 -1.356 -6.613 1 98.75 178 GLU A O 1
ATOM 1459 N N . CYS A 1 179 ? 10.125 -3.24 -6.609 1 98.69 179 CYS A N 1
ATOM 1460 C CA . CYS A 1 179 ? 11.367 -2.566 -6.242 1 98.69 179 CYS A CA 1
ATOM 1461 C C . CYS A 1 179 ? 12.547 -3.131 -7.027 1 98.69 179 CYS A C 1
ATOM 1463 O O . CYS A 1 179 ? 12.531 -4.297 -7.43 1 98.69 179 CYS A O 1
ATOM 1465 N N . SER A 1 180 ? 13.555 -2.312 -7.23 1 97.88 180 SER A N 1
ATOM 1466 C CA . SER A 1 180 ? 14.867 -2.898 -7.492 1 97.88 180 SER A CA 1
ATOM 1467 C C . SER A 1 180 ? 15.43 -3.566 -6.242 1 97.88 180 SER A C 1
ATOM 1469 O O . SER A 1 180 ? 15.023 -3.252 -5.125 1 97.88 180 SER A O 1
ATOM 1471 N N . TYR A 1 181 ? 16.266 -4.547 -6.477 1 97.12 181 TYR A N 1
ATOM 1472 C CA . TYR A 1 181 ? 16.906 -5.25 -5.371 1 97.12 181 TYR A CA 1
ATOM 1473 C C . TYR A 1 181 ? 18.422 -5.18 -5.488 1 97.12 181 TYR A C 1
ATOM 1475 O O . TYR A 1 181 ? 19.016 -5.852 -6.332 1 97.12 181 TYR A O 1
ATOM 1483 N N . GLY A 1 182 ? 19.016 -4.312 -4.66 1 93.81 182 GLY A N 1
ATOM 1484 C CA . GLY A 1 182 ? 20.438 -4.051 -4.828 1 93.81 182 GLY A CA 1
ATOM 1485 C C . GLY A 1 182 ? 21.25 -4.289 -3.566 1 93.81 182 GLY A C 1
ATOM 1486 O O . GLY A 1 182 ? 20.688 -4.344 -2.469 1 93.81 182 GLY A O 1
ATOM 1487 N N . ARG A 1 183 ? 22.516 -4.398 -3.736 1 90.69 183 ARG A N 1
ATOM 1488 C CA . ARG A 1 183 ? 23.406 -4.676 -2.615 1 90.69 183 ARG A CA 1
ATOM 1489 C C . ARG A 1 183 ? 23.562 -3.451 -1.722 1 90.69 183 ARG A C 1
ATOM 1491 O O . ARG A 1 183 ? 23.562 -2.318 -2.205 1 90.69 183 ARG A O 1
ATOM 1498 N N . ILE A 1 184 ? 23.641 -3.707 -0.456 1 79.81 184 ILE A N 1
ATOM 1499 C CA . ILE A 1 184 ? 23.875 -2.654 0.526 1 79.81 184 ILE A CA 1
ATOM 1500 C C . ILE A 1 184 ? 25.25 -2.016 0.278 1 79.81 184 ILE A C 1
ATOM 1502 O O . ILE A 1 184 ? 26.234 -2.717 0.057 1 79.81 184 ILE A O 1
ATOM 1506 N N . ALA A 1 185 ? 25.297 -0.777 0.017 1 66.75 185 ALA A N 1
ATOM 1507 C CA . ALA A 1 185 ? 26.594 -0.134 -0.185 1 66.75 185 ALA A CA 1
ATOM 1508 C C . ALA A 1 185 ? 27.469 -0.254 1.062 1 66.75 185 ALA A C 1
ATOM 1510 O O . ALA A 1 185 ? 26.969 -0.221 2.186 1 66.75 185 ALA A O 1
ATOM 1511 N N . PRO A 1 186 ? 28.688 -0.688 0.742 1 51.94 186 PRO A N 1
ATOM 1512 C CA . PRO A 1 186 ? 29.625 -0.708 1.873 1 51.94 186 PRO A CA 1
ATOM 1513 C C . PRO A 1 186 ? 29.688 0.633 2.602 1 51.94 186 PRO A C 1
ATOM 1515 O O . PRO A 1 186 ? 29.484 1.684 1.989 1 51.94 186 PRO A O 1
ATOM 1518 N N . PRO A 1 187 ? 29.547 0.593 3.938 1 44.72 187 PRO A N 1
ATOM 1519 C CA . PRO A 1 187 ? 29.828 1.869 4.598 1 44.72 187 PRO A CA 1
ATOM 1520 C C . PRO A 1 187 ? 31.062 2.572 4.02 1 44.72 187 PRO A C 1
ATOM 1522 O O . PRO A 1 187 ? 32 1.912 3.559 1 44.72 187 PRO A O 1
ATOM 1525 N N . PRO A 1 188 ? 30.906 3.947 3.832 1 38.94 188 PRO A N 1
ATOM 1526 C CA . PRO A 1 188 ? 32.156 4.57 3.426 1 38.94 188 PRO A CA 1
ATOM 1527 C C . PRO A 1 188 ? 33.312 4.203 4.344 1 38.94 188 PRO A C 1
ATOM 1529 O O . PRO A 1 188 ? 33.125 3.889 5.52 1 38.94 188 PRO A O 1
ATOM 1532 N N . MET B 1 1 ? -2.838 67.875 81.812 1 35.31 1 MET B N 1
ATOM 1533 C CA . MET B 1 1 ? -3.4 67.875 80.5 1 35.31 1 MET B CA 1
ATOM 1534 C C . MET B 1 1 ? -2.754 66.812 79.625 1 35.31 1 MET B C 1
ATOM 1536 O O . MET B 1 1 ? -1.588 66.938 79.25 1 35.31 1 MET B O 1
ATOM 1540 N N . HIS B 1 2 ? -3.031 65.438 80 1 44.72 2 HIS B N 1
ATOM 1541 C CA . HIS B 1 2 ? -2.561 64.188 79.375 1 44.72 2 HIS B CA 1
ATOM 1542 C C . HIS B 1 2 ? -3.051 64.062 77.938 1 44.72 2 HIS B C 1
ATOM 1544 O O . HIS B 1 2 ? -4.25 64.125 77.688 1 44.72 2 HIS B O 1
ATOM 1550 N N . PHE B 1 3 ? -2.217 64.5 76.938 1 45.94 3 PHE B N 1
ATOM 1551 C CA . PHE B 1 3 ? -2.441 64.438 75.5 1 45.94 3 PHE B CA 1
ATOM 1552 C C . PHE B 1 3 ? -2.646 63 75.062 1 45.94 3 PHE B C 1
ATOM 1554 O O . PHE B 1 3 ? -1.793 62.125 75.312 1 45.94 3 PHE B O 1
ATOM 1561 N N . TRP B 1 4 ? -3.928 62.5 75 1 46.31 4 TRP B N 1
ATOM 1562 C CA . TRP B 1 4 ? -4.32 61.219 74.5 1 46.31 4 TRP B CA 1
ATOM 1563 C C . TRP B 1 4 ? -4.094 61.156 73 1 46.31 4 TRP B C 1
ATOM 1565 O O . TRP B 1 4 ? -4.637 61.969 72.25 1 46.31 4 TRP B O 1
ATOM 1575 N N . PHE B 1 5 ? -2.773 60.781 72.5 1 49.59 5 PHE B N 1
ATOM 1576 C CA . PHE B 1 5 ? -2.531 60.594 71.062 1 49.59 5 PHE B CA 1
ATOM 1577 C C . PHE B 1 5 ? -3.393 59.438 70.5 1 49.59 5 PHE B C 1
ATOM 1579 O O . PHE B 1 5 ? -3.439 58.375 71.125 1 49.59 5 PHE B O 1
ATOM 1586 N N . PRO B 1 6 ? -4.453 59.75 69.688 1 51.72 6 PRO B N 1
ATOM 1587 C CA . PRO B 1 6 ? -5.242 58.688 69.125 1 51.72 6 PRO B CA 1
ATOM 1588 C C . PRO B 1 6 ? -4.441 57.844 68.125 1 51.72 6 PRO B C 1
ATOM 1590 O O . PRO B 1 6 ? -3.729 58.406 67.25 1 51.72 6 PRO B O 1
ATOM 1593 N N . THR B 1 7 ? -3.883 56.688 68.438 1 54.72 7 THR B N 1
ATOM 1594 C CA . THR B 1 7 ? -3.186 55.781 67.562 1 54.72 7 THR B CA 1
ATOM 1595 C C . THR B 1 7 ? -4.129 55.219 66.5 1 54.72 7 THR B C 1
ATOM 1597 O O . THR B 1 7 ? -5.035 54.438 66.812 1 54.72 7 THR B O 1
ATOM 1600 N N . THR B 1 8 ? -4.516 56.125 65.562 1 51.47 8 THR B N 1
ATOM 1601 C CA . THR B 1 8 ? -5.363 55.562 64.5 1 51.47 8 THR B CA 1
ATOM 1602 C C . THR B 1 8 ? -4.637 54.469 63.75 1 51.47 8 THR B C 1
ATOM 1604 O O . THR B 1 8 ? -3.502 54.656 63.312 1 51.47 8 THR B O 1
ATOM 1607 N N . PRO B 1 9 ? -5.012 53.188 63.875 1 54.81 9 PRO B N 1
ATOM 1608 C CA . PRO B 1 9 ? -4.387 52.094 63.125 1 54.81 9 PRO B CA 1
ATOM 1609 C C . PRO B 1 9 ? -4.633 52.188 61.625 1 54.81 9 PRO B C 1
ATOM 1611 O O . PRO B 1 9 ? -5.77 52.406 61.188 1 54.81 9 PRO B O 1
ATOM 1614 N N . VAL B 1 10 ? -3.678 52.781 60.875 1 53.25 10 VAL B N 1
ATOM 1615 C CA . VAL B 1 10 ? -3.779 52.781 59.406 1 53.25 10 VAL B CA 1
ATOM 1616 C C . VAL B 1 10 ? -3.908 51.344 58.875 1 53.25 10 VAL B C 1
ATOM 1618 O O . VAL B 1 10 ? -3.039 50.531 59.125 1 53.25 10 VAL B O 1
ATOM 1621 N N . VAL B 1 11 ? -5.094 50.781 58.625 1 55.34 11 VAL B N 1
ATOM 1622 C CA . VAL B 1 11 ? -5.328 49.5 57.969 1 55.34 11 VAL B CA 1
ATOM 1623 C C . VAL B 1 11 ? -4.828 49.562 56.531 1 55.34 11 VAL B C 1
ATOM 1625 O O . VAL B 1 11 ? -5.301 50.375 55.719 1 55.34 11 VAL B O 1
ATOM 1628 N N . LEU B 1 12 ? -3.621 49.219 56.312 1 48.16 12 LEU B N 1
ATOM 1629 C CA . LEU B 1 12 ? -3.119 49.062 54.938 1 48.16 12 LEU B CA 1
ATOM 1630 C C . LEU B 1 12 ? -3.963 48.031 54.188 1 48.16 12 LEU B C 1
ATOM 1632 O O . LEU B 1 12 ? -4.035 46.875 54.562 1 48.16 12 LEU B O 1
ATOM 1636 N N . ALA B 1 13 ? -4.992 48.438 53.469 1 51.34 13 ALA B N 1
ATOM 1637 C CA . ALA B 1 13 ? -5.746 47.562 52.562 1 51.34 13 ALA B CA 1
ATOM 1638 C C . ALA B 1 13 ? -4.867 47.031 51.438 1 51.34 13 ALA B C 1
ATOM 1640 O O . ALA B 1 13 ? -4.406 47.812 50.594 1 51.34 13 ALA B O 1
ATOM 1641 N N . LEU B 1 14 ? -4.18 45.906 51.5 1 56.94 14 LEU B N 1
ATOM 1642 C CA . LEU B 1 14 ? -3.492 45.219 50.406 1 56.94 14 LEU B CA 1
ATOM 1643 C C . LEU B 1 14 ? -4.465 44.875 49.281 1 56.94 14 LEU B C 1
ATOM 1645 O O . LEU B 1 14 ? -5.395 44.094 49.469 1 56.94 14 LEU B O 1
ATOM 1649 N N . VAL B 1 15 ? -4.699 45.844 48.375 1 60.28 15 VAL B N 1
ATOM 1650 C CA . VAL B 1 15 ? -5.461 45.469 47.188 1 60.28 15 VAL B CA 1
ATOM 1651 C C . VAL B 1 15 ? -4.742 44.375 46.406 1 60.28 15 VAL B C 1
ATOM 1653 O O . VAL B 1 15 ? -3.609 44.531 45.969 1 60.28 15 VAL B O 1
ATOM 1656 N N . ALA B 1 16 ? -5.145 43.062 46.531 1 60.5 16 ALA B N 1
ATOM 1657 C CA . ALA B 1 16 ? -4.676 41.938 45.719 1 60.5 16 ALA B CA 1
ATOM 1658 C C . ALA B 1 16 ? -5.055 42.094 44.25 1 60.5 16 ALA B C 1
ATOM 1660 O O . ALA B 1 16 ? -6.238 42.062 43.906 1 60.5 16 ALA B O 1
ATOM 1661 N N . THR B 1 17 ? -4.285 42.781 43.438 1 59.88 17 THR B N 1
ATOM 1662 C CA . THR B 1 17 ? -4.508 42.719 41.969 1 59.88 17 THR B CA 1
ATOM 1663 C C . THR B 1 17 ? -4.527 41.281 41.5 1 59.88 17 THR B C 1
ATOM 1665 O O . THR B 1 17 ? -3.541 40.531 41.625 1 59.88 17 THR B O 1
ATOM 1668 N N . VAL B 1 18 ? -5.711 40.688 41.281 1 58.94 18 VAL B N 1
ATOM 1669 C CA . VAL B 1 18 ? -5.824 39.406 40.625 1 58.94 18 VAL B CA 1
ATOM 1670 C C . VAL B 1 18 ? -5.32 39.5 39.188 1 58.94 18 VAL B C 1
ATOM 1672 O O . VAL B 1 18 ? -5.91 40.219 38.375 1 58.94 18 VAL B O 1
ATOM 1675 N N . VAL B 1 19 ? -4.078 39.281 38.906 1 60.09 19 VAL B N 1
ATOM 1676 C CA . VAL B 1 19 ? -3.611 39.062 37.531 1 60.09 19 VAL B CA 1
ATOM 1677 C C . VAL B 1 19 ? -4.383 37.906 36.875 1 60.09 19 VAL B C 1
ATOM 1679 O O . VAL B 1 19 ? -4.242 36.781 37.312 1 60.09 19 VAL B O 1
ATOM 1682 N N . VAL B 1 20 ? -5.547 38.156 36.156 1 53.56 20 VAL B N 1
ATOM 1683 C CA . VAL B 1 20 ? -6.133 37.156 35.281 1 53.56 20 VAL B CA 1
ATOM 1684 C C . VAL B 1 20 ? -5.105 36.75 34.219 1 53.56 20 VAL B C 1
ATOM 1686 O O . VAL B 1 20 ? -4.766 37.531 33.312 1 53.56 20 VAL B O 1
ATOM 1689 N N . ILE B 1 21 ? -4.281 35.844 34.531 1 53.06 21 ILE B N 1
ATOM 1690 C CA . ILE B 1 21 ? -3.562 35.188 33.469 1 53.06 21 ILE B CA 1
ATOM 1691 C C . ILE B 1 21 ? -4.555 34.688 32.406 1 53.06 21 ILE B C 1
ATOM 1693 O O . ILE B 1 21 ? -5.363 33.781 32.688 1 53.06 21 ILE B O 1
ATOM 1697 N N . ASP B 1 22 ? -5.012 35.5 31.438 1 46.91 22 ASP B N 1
ATOM 1698 C CA . ASP B 1 22 ? -5.648 34.938 30.25 1 46.91 22 ASP B CA 1
ATOM 1699 C C . ASP B 1 22 ? -4.875 33.719 29.75 1 46.91 22 ASP B C 1
ATOM 1701 O O . ASP B 1 22 ? -3.789 33.875 29.172 1 46.91 22 ASP B O 1
ATOM 1705 N N . LEU B 1 23 ? -4.941 32.656 30.391 1 48.22 23 LEU B N 1
ATOM 1706 C CA . LEU B 1 23 ? -4.516 31.422 29.75 1 48.22 23 LEU B CA 1
ATOM 1707 C C . LEU B 1 23 ? -5.148 31.297 28.375 1 48.22 23 LEU B C 1
ATOM 1709 O O . LEU B 1 23 ? -6.254 30.766 28.234 1 48.22 23 LEU B O 1
ATOM 1713 N N . SER B 1 24 ? -4.977 32.219 27.453 1 46.25 24 SER B N 1
ATOM 1714 C CA . SER B 1 24 ? -5.293 31.812 26.078 1 46.25 24 SER B CA 1
ATOM 1715 C C . SER B 1 24 ? -4.867 30.375 25.812 1 46.25 24 SER B C 1
ATOM 1717 O O . SER B 1 24 ? -3.678 30.062 25.844 1 46.25 24 SER B O 1
ATOM 1719 N N . VAL B 1 25 ? -5.539 29.406 26.344 1 45.22 25 VAL B N 1
ATOM 1720 C CA . VAL B 1 25 ? -5.371 28.078 25.766 1 45.22 25 VAL B CA 1
ATOM 1721 C C . VAL B 1 25 ? -5.008 28.203 24.281 1 45.22 25 VAL B C 1
ATOM 1723 O O . VAL B 1 25 ? -5.758 28.781 23.5 1 45.22 25 VAL B O 1
ATOM 1726 N N . SER B 1 26 ? -3.818 28.438 23.922 1 46.41 26 SER B N 1
ATOM 1727 C CA . SER B 1 26 ? -3.449 28.312 22.516 1 46.41 26 SER B CA 1
ATOM 1728 C C . SER B 1 26 ? -4.352 27.328 21.797 1 46.41 26 SER B C 1
ATOM 1730 O O . SER B 1 26 ? -4.445 26.156 22.188 1 46.41 26 SER B O 1
ATOM 1732 N N . GLU B 1 27 ? -5.617 27.578 21.391 1 51.5 27 GLU B N 1
ATOM 1733 C CA . GLU B 1 27 ? -6.488 26.703 20.594 1 51.5 27 GLU B CA 1
ATOM 1734 C C . GLU B 1 27 ? -5.676 25.797 19.688 1 51.5 27 GLU B C 1
ATOM 1736 O O . GLU B 1 27 ? -4.773 26.25 18.984 1 51.5 27 GLU B O 1
ATOM 1741 N N . GLU B 1 28 ? -5.531 24.609 19.984 1 61.5 28 GLU B N 1
ATOM 1742 C CA . GLU B 1 28 ? -4.891 23.641 19.094 1 61.5 28 GLU B CA 1
ATOM 1743 C C . GLU B 1 28 ? -5.207 23.938 17.625 1 61.5 28 GLU B C 1
ATOM 1745 O O . GLU B 1 28 ? -6.375 24.062 17.25 1 61.5 28 GLU B O 1
ATOM 1750 N N . SER B 1 29 ? -4.312 24.547 16.812 1 88.62 29 SER B N 1
ATOM 1751 C CA . SER B 1 29 ? -4.527 24.953 15.43 1 88.62 29 SER B CA 1
ATOM 1752 C C . SER B 1 29 ? -4.637 23.734 14.508 1 88.62 29 SER B C 1
ATOM 1754 O O . SER B 1 29 ? -3.76 22.875 14.508 1 88.62 29 SER B O 1
ATOM 1756 N N . TRP B 1 30 ? -5.863 23.344 14.094 1 97.75 30 TRP B N 1
ATOM 1757 C CA . TRP B 1 30 ? -6.152 22.297 13.117 1 97.75 30 TRP B CA 1
ATOM 1758 C C . TRP B 1 30 ? -5.988 22.828 11.695 1 97.75 30 TRP B C 1
ATOM 1760 O O . TRP B 1 30 ? -6.18 24.016 11.445 1 97.75 30 TRP B O 1
ATOM 1770 N N . ASP B 1 31 ? -5.602 21.922 10.82 1 98.75 31 ASP B N 1
ATOM 1771 C CA . ASP B 1 31 ? -5.383 22.312 9.43 1 98.75 31 ASP B CA 1
ATOM 1772 C C . ASP B 1 31 ? -6.691 22.281 8.641 1 98.75 31 ASP B C 1
ATOM 1774 O O . ASP B 1 31 ? -6.742 22.75 7.496 1 98.75 31 ASP B O 1
ATOM 1778 N N . ASN B 1 32 ? -7.742 21.75 9.188 1 98.69 32 ASN B N 1
ATOM 1779 C CA . ASN B 1 32 ? -9.086 21.812 8.609 1 98.69 32 ASN B CA 1
ATOM 1780 C C . ASN B 1 32 ? -10.156 21.906 9.695 1 98.69 32 ASN B C 1
ATOM 1782 O O . ASN B 1 32 ? -9.906 21.562 10.852 1 98.69 32 ASN B O 1
ATOM 1786 N N . GLU B 1 33 ? -11.297 22.344 9.312 1 97.94 33 GLU B N 1
ATOM 1787 C CA . GLU B 1 33 ? -12.484 22.281 10.156 1 97.94 33 GLU B CA 1
ATOM 1788 C C . GLU B 1 33 ? -13.289 21.016 9.891 1 97.94 33 GLU B C 1
ATOM 1790 O O . GLU B 1 33 ? -13.117 20.375 8.852 1 97.94 33 GLU B O 1
ATOM 1795 N N . TRP B 1 34 ? -14.117 20.688 10.867 1 98.31 34 TRP B N 1
ATOM 1796 C CA . TRP B 1 34 ? -15.039 19.578 10.617 1 98.31 34 TRP B CA 1
ATOM 1797 C C . TRP B 1 34 ? -15.797 19.797 9.312 1 98.31 34 TRP B C 1
ATOM 1799 O O . TRP B 1 34 ? -16.297 20.891 9.047 1 98.31 34 TRP B O 1
ATOM 1809 N N . ASP B 1 35 ? -15.828 18.719 8.492 1 98.44 35 ASP B N 1
ATOM 1810 C CA . ASP B 1 35 ? -16.516 18.688 7.207 1 98.44 35 ASP B CA 1
ATOM 1811 C C . ASP B 1 35 ? -15.883 19.672 6.227 1 98.44 35 ASP B C 1
ATOM 1813 O O . ASP B 1 35 ? -16.422 19.906 5.141 1 98.44 35 ASP B O 1
ATOM 1817 N N . GLY B 1 36 ? -14.812 20.266 6.641 1 98.31 36 GLY B N 1
ATOM 1818 C CA . GLY B 1 36 ? -14.133 21.266 5.816 1 98.31 36 GLY B CA 1
ATOM 1819 C C . GLY B 1 36 ? -13 20.672 4.992 1 98.31 36 GLY B C 1
ATOM 1820 O O . GLY B 1 36 ? -12.539 19.562 5.258 1 98.31 36 GLY B O 1
ATOM 1821 N N . GLU B 1 37 ? -12.555 21.391 4.09 1 98.69 37 GLU B N 1
ATOM 1822 C CA . GLU B 1 37 ? -11.461 21 3.203 1 98.69 37 GLU B CA 1
ATOM 1823 C C . GLU B 1 37 ? -10.125 21.031 3.932 1 98.69 37 GLU B C 1
ATOM 1825 O O . GLU B 1 37 ? -9.852 21.953 4.711 1 98.69 37 GLU B O 1
ATOM 1830 N N . LEU B 1 38 ? -9.398 20.031 3.807 1 98.88 38 LEU B N 1
ATOM 1831 C CA . LEU B 1 38 ? -7.988 20.016 4.176 1 98.88 38 LEU B CA 1
ATOM 1832 C C . LEU B 1 38 ? -7.117 20.391 2.982 1 98.88 38 LEU B C 1
ATOM 1834 O O . LEU B 1 38 ? -7.211 19.781 1.919 1 98.88 38 LEU B O 1
ATOM 1838 N N . ASN B 1 39 ? -6.324 21.406 3.068 1 98.81 39 ASN B N 1
ATOM 1839 C CA . ASN B 1 39 ? -5.355 21.844 2.068 1 98.81 39 ASN B CA 1
ATOM 1840 C C . ASN B 1 39 ? -4.02 22.219 2.705 1 98.81 39 ASN B C 1
ATOM 1842 O O . ASN B 1 39 ? -3.801 23.375 3.07 1 98.81 39 ASN B O 1
ATOM 1846 N N . PHE B 1 40 ? -3.199 21.25 2.777 1 98.88 40 PHE B N 1
ATOM 1847 C CA . PHE B 1 40 ? -1.938 21.406 3.49 1 98.88 40 PHE B CA 1
ATOM 1848 C C . PHE B 1 40 ? -0.756 21.156 2.561 1 98.88 40 PHE B C 1
ATOM 1850 O O . PHE B 1 40 ? -0.692 20.125 1.89 1 98.88 40 PHE B O 1
ATOM 1857 N N . GLU B 1 41 ? 0.196 22.031 2.514 1 98.69 41 GLU B N 1
ATOM 1858 C CA . GLU B 1 41 ? 1.394 21.938 1.686 1 98.69 41 GLU B CA 1
ATOM 1859 C C . GLU B 1 41 ? 2.65 22.25 2.492 1 98.69 41 GLU B C 1
ATOM 1861 O O . GLU B 1 41 ? 2.693 23.25 3.217 1 98.69 41 GLU B O 1
ATOM 1866 N N . CYS B 1 42 ? 3.617 21.438 2.324 1 98.81 42 CYS B N 1
ATOM 1867 C CA . CYS B 1 42 ? 4.891 21.734 2.973 1 98.81 42 CYS B CA 1
ATOM 1868 C C . CYS B 1 42 ? 5.617 22.875 2.271 1 98.81 42 CYS B C 1
ATOM 1870 O O . CYS B 1 42 ? 5.555 22.984 1.046 1 98.81 42 CYS B O 1
ATOM 1872 N N . PRO B 1 43 ? 6.387 23.625 3.084 1 97.5 43 PRO B N 1
ATOM 1873 C CA . PRO B 1 43 ? 7.273 24.609 2.439 1 97.5 43 PRO B CA 1
ATOM 1874 C C . PRO B 1 43 ? 8.289 23.953 1.506 1 97.5 43 PRO B C 1
ATOM 1876 O O . PRO B 1 43 ? 8.57 22.75 1.637 1 97.5 43 PRO B O 1
ATOM 1879 N N . ARG B 1 44 ? 8.789 24.766 0.587 1 94.56 44 ARG B N 1
ATOM 1880 C CA . ARG B 1 44 ? 9.758 24.266 -0.386 1 94.56 44 ARG B CA 1
ATOM 1881 C C . ARG B 1 44 ? 10.906 23.547 0.303 1 94.56 44 ARG B C 1
ATOM 1883 O O . ARG B 1 44 ? 11.469 24.031 1.283 1 94.56 44 ARG B O 1
ATOM 1890 N N . GLY B 1 45 ? 11.203 22.422 -0.195 1 95.19 45 GLY B N 1
ATOM 1891 C CA . GLY B 1 45 ? 12.328 21.656 0.303 1 95.19 45 GLY B CA 1
ATOM 1892 C C . GLY B 1 45 ? 11.977 20.781 1.5 1 95.19 45 GLY B C 1
ATOM 1893 O O . GLY B 1 45 ? 12.797 20 1.969 1 95.19 45 GLY B O 1
ATOM 1894 N N . GLN B 1 46 ? 10.852 21 2.002 1 98.31 46 GLN B N 1
ATOM 1895 C CA . GLN B 1 46 ? 10.422 20.219 3.156 1 98.31 46 GLN B CA 1
ATOM 1896 C C . GLN B 1 46 ? 9.422 19.141 2.75 1 98.31 46 GLN B C 1
ATOM 1898 O O . GLN B 1 46 ? 8.82 19.219 1.673 1 98.31 46 GLN B O 1
ATOM 1903 N N . VAL B 1 47 ? 9.32 18.156 3.645 1 98.88 47 VAL B N 1
ATOM 1904 C CA . VAL B 1 47 ? 8.414 17.031 3.395 1 98.88 47 VAL B CA 1
ATOM 1905 C C . VAL B 1 47 ? 7.617 16.719 4.656 1 98.88 47 VAL B C 1
ATOM 1907 O O . VAL B 1 47 ? 7.953 17.188 5.746 1 98.88 47 VAL B O 1
ATOM 1910 N N . LEU B 1 48 ? 6.535 15.953 4.492 1 98.94 48 LEU B N 1
ATOM 1911 C CA . LEU B 1 48 ? 5.691 15.609 5.633 1 98.94 48 LEU B CA 1
ATOM 1912 C C . LEU B 1 48 ? 6.5 14.906 6.719 1 98.94 48 LEU B C 1
ATOM 1914 O O . LEU B 1 48 ? 7.258 13.977 6.426 1 98.94 48 LEU B O 1
ATOM 1918 N N . SER B 1 49 ? 6.328 15.344 7.969 1 98.88 49 SER B N 1
ATOM 1919 C CA . SER B 1 49 ? 7.129 14.781 9.047 1 98.88 49 SER B CA 1
ATOM 1920 C C . SER B 1 49 ? 6.242 14.289 10.188 1 98.88 49 SER B C 1
ATOM 1922 O O . SER B 1 49 ? 6.699 13.539 11.055 1 98.88 49 SER B O 1
ATOM 1924 N N . SER B 1 50 ? 5.023 14.695 10.219 1 98.81 50 SER B N 1
ATOM 1925 C CA . SER B 1 50 ? 4.113 14.258 11.273 1 98.81 50 SER B CA 1
ATOM 1926 C C . SER B 1 50 ? 2.66 14.344 10.82 1 98.81 50 SER B C 1
ATOM 1928 O O . SER B 1 50 ? 2.289 15.242 10.062 1 98.81 50 SER B O 1
ATOM 1930 N N . VAL B 1 51 ? 1.866 13.422 11.25 1 98.94 51 VAL B N 1
ATOM 1931 C CA . VAL B 1 51 ? 0.436 13.359 10.977 1 98.94 51 VAL B CA 1
ATOM 1932 C C . VAL B 1 51 ? -0.335 13.125 12.273 1 98.94 51 VAL B C 1
ATOM 1934 O O . VAL B 1 51 ? -0.145 12.102 12.938 1 98.94 51 VAL B O 1
ATOM 1937 N N . TYR B 1 52 ? -1.156 13.992 12.641 1 98.88 52 TYR B N 1
ATOM 1938 C CA . TYR B 1 52 ? -2.086 13.836 13.75 1 98.88 52 TYR B CA 1
ATOM 1939 C C . TYR B 1 52 ? -3.523 14.047 13.297 1 98.88 52 TYR B C 1
ATOM 1941 O O . TYR B 1 52 ? -3.803 14.945 12.492 1 98.88 52 TYR B O 1
ATOM 1949 N N . SER B 1 53 ? -4.379 13.234 13.734 1 98.88 53 SER B N 1
ATOM 1950 C CA . SER B 1 53 ? -5.785 13.352 13.359 1 98.88 53 SER B CA 1
ATOM 1951 C C . SER B 1 53 ? -6.695 12.797 14.453 1 98.88 53 SER B C 1
ATOM 1953 O O . SER B 1 53 ? -6.328 11.844 15.141 1 98.88 53 SER B O 1
ATOM 1955 N N . VAL B 1 54 ? -7.828 13.359 14.539 1 98.81 54 VAL B N 1
ATOM 1956 C CA . VAL B 1 54 ? -8.867 12.844 15.422 1 98.81 54 VAL B CA 1
ATOM 1957 C C . VAL B 1 54 ? -10.188 12.727 14.656 1 98.81 54 VAL B C 1
ATOM 1959 O O . VAL B 1 54 ? -10.391 13.398 13.648 1 98.81 54 VAL B O 1
ATOM 1962 N N . HIS B 1 55 ? -10.992 11.875 15.141 1 98.88 55 HIS B N 1
ATOM 1963 C CA . HIS B 1 55 ? -12.328 11.68 14.586 1 98.88 55 HIS B CA 1
ATOM 1964 C C . HIS B 1 55 ? -13.398 12.07 15.594 1 98.88 55 HIS B C 1
ATOM 1966 O O . HIS B 1 55 ? -13.234 11.867 16.797 1 98.88 55 HIS B O 1
ATOM 1972 N N . ASP B 1 56 ? -14.422 12.656 15.094 1 98.62 56 ASP B N 1
ATOM 1973 C CA . ASP B 1 56 ? -15.586 12.984 15.906 1 98.62 56 ASP B CA 1
ATOM 1974 C C . ASP B 1 56 ? -16.828 12.234 15.414 1 98.62 56 ASP B C 1
ATOM 1976 O O . ASP B 1 56 ? -17.266 12.43 14.281 1 98.62 56 ASP B O 1
ATOM 1980 N N . ASP B 1 57 ? -17.406 11.43 16.281 1 98.19 57 ASP B N 1
ATOM 1981 C CA . ASP B 1 57 ? -18.531 10.562 15.906 1 98.19 57 ASP B CA 1
ATOM 1982 C C . ASP B 1 57 ? -19.781 11.391 15.578 1 98.19 57 ASP B C 1
ATOM 1984 O O . ASP B 1 57 ? -20.688 10.906 14.898 1 98.19 57 ASP B O 1
ATOM 1988 N N . SER B 1 58 ? -19.875 12.562 16.141 1 98.19 58 SER B N 1
ATOM 1989 C CA . SER B 1 58 ? -21.016 13.414 15.859 1 98.19 58 SER B CA 1
ATOM 1990 C C . SER B 1 58 ? -20.875 14.078 14.492 1 98.19 58 SER B C 1
ATOM 1992 O O . SER B 1 58 ? -21.875 14.266 13.781 1 98.19 58 SER B O 1
ATOM 1994 N N . LYS B 1 59 ? -19.641 14.438 14.133 1 98.38 59 LYS B N 1
ATOM 1995 C CA . LYS B 1 59 ? -19.359 15.086 12.859 1 98.38 59 LYS B CA 1
ATOM 1996 C C . LYS B 1 59 ? -19.109 14.062 11.758 1 98.38 59 LYS B C 1
ATOM 1998 O O . LYS B 1 59 ? -19.141 14.391 10.57 1 98.38 59 LYS B O 1
ATOM 2003 N N . GLU B 1 60 ? -18.797 12.797 12.219 1 98.62 60 GLU B N 1
ATOM 2004 C CA . GLU B 1 60 ? -18.406 11.695 11.344 1 98.62 60 GLU B CA 1
ATOM 2005 C C . GLU B 1 60 ? -17.312 12.117 10.375 1 98.62 60 GLU B C 1
ATOM 2007 O O . GLU B 1 60 ? -17.406 11.867 9.172 1 98.62 60 GLU B O 1
ATOM 2012 N N . ASP B 1 61 ? -16.359 12.828 10.875 1 98.81 61 ASP B N 1
ATOM 2013 C CA . ASP B 1 61 ? -15.234 13.344 10.109 1 98.81 61 ASP B CA 1
ATOM 2014 C C . ASP B 1 61 ? -13.969 13.406 10.961 1 98.81 61 ASP B C 1
ATOM 2016 O O . ASP B 1 61 ? -14.031 13.258 12.18 1 98.81 61 ASP B O 1
ATOM 2020 N N . ARG B 1 62 ? -12.875 13.57 10.266 1 98.75 62 ARG B N 1
ATOM 2021 C CA . ARG B 1 62 ? -11.586 13.742 10.938 1 98.75 62 ARG B CA 1
ATOM 2022 C C . ARG B 1 62 ? -11.047 15.156 10.734 1 98.75 62 ARG B C 1
ATOM 2024 O O . ARG B 1 62 ? -11.25 15.758 9.68 1 98.75 62 ARG B O 1
ATOM 2031 N N . ARG B 1 63 ? -10.312 15.609 11.656 1 98.75 63 ARG B N 1
ATOM 2032 C CA . ARG B 1 63 ? -9.453 16.781 11.547 1 98.75 63 ARG B CA 1
ATOM 2033 C C . ARG B 1 63 ? -7.98 16.391 11.586 1 98.75 63 ARG B C 1
ATOM 2035 O O . ARG B 1 63 ? -7.621 15.359 12.156 1 98.75 63 ARG B O 1
ATOM 2042 N N . TRP B 1 64 ? -7.289 17.266 11.039 1 98.88 64 TRP B N 1
ATOM 2043 C CA . TRP B 1 64 ? -5.891 16.922 10.812 1 98.88 64 TRP B CA 1
ATOM 2044 C C . TRP B 1 64 ? -4.965 18.047 11.281 1 98.88 64 TRP B C 1
ATOM 2046 O O . TRP B 1 64 ? -5.316 19.219 11.195 1 98.88 64 TRP B O 1
ATOM 2056 N N . ARG B 1 65 ? -3.904 17.641 11.773 1 98.81 65 ARG B N 1
ATOM 2057 C CA . ARG B 1 65 ? -2.736 18.5 11.984 1 98.81 65 ARG B CA 1
ATOM 2058 C C . ARG B 1 65 ? -1.479 17.859 11.406 1 98.81 65 ARG B C 1
ATOM 2060 O O . ARG B 1 65 ? -1.05 16.797 11.859 1 98.81 65 ARG B O 1
ATOM 2067 N N . LEU B 1 66 ? -0.958 18.531 10.438 1 98.88 66 LEU B N 1
ATOM 2068 C CA . LEU B 1 66 ? 0.219 18 9.758 1 98.88 66 LEU B CA 1
ATOM 2069 C C . LEU B 1 66 ? 1.433 18.891 10 1 98.88 66 LEU B C 1
ATOM 2071 O O . LEU B 1 66 ? 1.287 20.094 10.25 1 98.88 66 LEU B O 1
ATOM 2075 N N . GLU B 1 67 ? 2.586 18.266 9.938 1 98.81 67 GLU B N 1
ATOM 2076 C CA . GLU B 1 67 ? 3.834 19.016 10.078 1 98.81 67 GLU B CA 1
ATOM 2077 C C . GLU B 1 67 ? 4.832 18.625 8.992 1 98.81 67 GLU B C 1
ATOM 2079 O O . GLU B 1 67 ? 4.715 17.562 8.391 1 98.81 67 GLU B O 1
ATOM 2084 N N . CYS B 1 68 ? 5.746 19.531 8.727 1 98.75 68 CYS B N 1
ATOM 2085 C CA . CYS B 1 68 ? 6.809 19.328 7.75 1 98.75 68 CYS B CA 1
ATOM 2086 C C . CYS B 1 68 ? 8.18 19.453 8.398 1 98.75 68 CYS B C 1
ATOM 2088 O O . CYS B 1 68 ? 8.312 20.062 9.461 1 98.75 68 CYS B O 1
ATOM 2090 N N . ALA B 1 69 ? 9.133 18.891 7.836 1 98.62 69 ALA B N 1
ATOM 2091 C CA . ALA B 1 69 ? 10.547 19.047 8.195 1 98.62 69 ALA B CA 1
ATOM 2092 C C . ALA B 1 69 ? 11.438 18.922 6.961 1 98.62 69 ALA B C 1
ATOM 2094 O O . ALA B 1 69 ? 10.977 18.516 5.891 1 98.62 69 ALA B O 1
ATOM 2095 N N . ALA B 1 70 ? 12.672 19.312 7.215 1 97.88 70 ALA B N 1
ATOM 2096 C CA . ALA B 1 70 ? 13.656 19.109 6.156 1 97.88 70 ALA B CA 1
ATOM 2097 C C . ALA B 1 70 ? 13.789 17.625 5.805 1 97.88 70 ALA B C 1
ATOM 2099 O O . ALA B 1 70 ? 13.742 16.766 6.688 1 97.88 70 ALA B O 1
ATOM 2100 N N . ALA B 1 71 ? 13.953 17.359 4.445 1 97.44 71 ALA B N 1
ATOM 2101 C CA . ALA B 1 71 ? 14.227 15.984 4.062 1 97.44 71 ALA B CA 1
ATOM 2102 C C . ALA B 1 71 ? 15.539 15.492 4.66 1 97.44 71 ALA B C 1
ATOM 2104 O O . ALA B 1 71 ? 16.453 16.281 4.887 1 97.44 71 ALA B O 1
ATOM 2105 N N . PRO B 1 72 ? 15.633 14.219 4.875 1 96.25 72 PRO B N 1
ATOM 2106 C CA . PRO B 1 72 ? 16.828 13.703 5.531 1 96.25 72 PRO B CA 1
ATOM 2107 C C . PRO B 1 72 ? 18.031 13.617 4.59 1 96.25 72 PRO B C 1
ATOM 2109 O O . PRO B 1 72 ? 17.875 13.758 3.375 1 96.25 72 PRO B O 1
ATOM 2112 N N . SER B 1 73 ? 19.219 13.406 5.23 1 94 73 SER B N 1
ATOM 2113 C CA . SER B 1 73 ? 20.469 13.062 4.555 1 94 73 SER B CA 1
ATOM 2114 C C . SER B 1 73 ? 20.906 14.18 3.607 1 94 73 SER B C 1
ATOM 2116 O O . SER B 1 73 ? 21.562 13.914 2.59 1 94 73 SER B O 1
ATOM 2118 N N . GLY B 1 74 ? 20.406 15.383 3.844 1 95.38 74 GLY B N 1
ATOM 2119 C CA . GLY B 1 74 ? 20.812 16.531 3.053 1 95.38 74 GLY B CA 1
ATOM 2120 C C . GLY B 1 74 ? 20.047 16.672 1.756 1 95.38 74 GLY B C 1
ATOM 2121 O O . GLY B 1 74 ? 20.391 17.484 0.904 1 95.38 74 GLY B O 1
ATOM 2122 N N . ALA B 1 75 ? 18.984 15.875 1.599 1 97.56 75 ALA B N 1
ATOM 2123 C CA . ALA B 1 75 ? 18.156 15.977 0.406 1 97.56 75 ALA B CA 1
ATOM 2124 C C . ALA B 1 75 ? 17.391 17.297 0.377 1 97.56 75 ALA B C 1
ATOM 2126 O O . ALA B 1 75 ? 17.109 17.891 1.426 1 97.56 75 ALA B O 1
ATOM 2127 N N . ASN B 1 76 ? 17.141 17.734 -0.806 1 97.81 76 ASN B N 1
ATOM 2128 C CA . ASN B 1 76 ? 16.375 18.969 -1.023 1 97.81 76 ASN B CA 1
ATOM 2129 C C . ASN B 1 76 ? 15.336 18.797 -2.129 1 97.81 76 ASN B C 1
ATOM 2131 O O . ASN B 1 76 ? 15.484 19.344 -3.219 1 97.81 76 ASN B O 1
ATOM 2135 N N . PRO B 1 77 ? 14.297 18.109 -1.807 1 98.19 77 PRO B N 1
ATOM 2136 C CA . PRO B 1 77 ? 13.273 17.875 -2.834 1 98.19 77 PRO B CA 1
ATOM 2137 C C . PRO B 1 77 ? 12.523 19.156 -3.211 1 98.19 77 PRO B C 1
ATOM 2139 O O . PRO B 1 77 ? 11.719 19.656 -2.424 1 98.19 77 PRO B O 1
ATOM 2142 N N . ARG B 1 78 ? 12.703 19.609 -4.41 1 96.56 78 ARG B N 1
ATOM 2143 C CA . ARG B 1 78 ? 12.133 20.891 -4.797 1 96.56 78 ARG B CA 1
ATOM 2144 C C . ARG B 1 78 ? 11.188 20.734 -5.98 1 96.56 78 ARG B C 1
ATOM 2146 O O . ARG B 1 78 ? 10.43 21.656 -6.301 1 96.56 78 ARG B O 1
ATOM 2153 N N . ARG B 1 79 ? 11.32 19.672 -6.711 1 98.06 79 ARG B N 1
ATOM 2154 C CA . ARG B 1 79 ? 10.359 19.391 -7.77 1 98.06 79 ARG B CA 1
ATOM 2155 C C . ARG B 1 79 ? 9.109 18.719 -7.211 1 98.06 79 ARG B C 1
ATOM 2157 O O . ARG B 1 79 ? 9.18 17.594 -6.699 1 98.06 79 ARG B O 1
ATOM 2164 N N . CYS B 1 80 ? 8.047 19.422 -7.363 1 98.75 80 CYS B N 1
ATOM 2165 C CA . CYS B 1 80 ? 6.844 18.922 -6.707 1 98.75 80 CYS B CA 1
ATOM 2166 C C . CYS B 1 80 ? 5.668 18.891 -7.672 1 98.75 80 CYS B C 1
ATOM 2168 O O . CYS B 1 80 ? 5.641 19.641 -8.648 1 98.75 80 CYS B O 1
ATOM 2170 N N . ARG B 1 81 ? 4.75 18.031 -7.371 1 98.56 81 ARG B N 1
ATOM 2171 C CA . ARG B 1 81 ? 3.502 17.875 -8.109 1 98.56 81 ARG B CA 1
ATOM 2172 C C . ARG B 1 81 ? 2.371 17.438 -7.188 1 98.56 81 ARG B C 1
ATOM 2174 O O . ARG B 1 81 ? 2.619 16.875 -6.121 1 98.56 81 ARG B O 1
ATOM 2181 N N . TRP B 1 82 ? 1.207 17.844 -7.562 1 98.88 82 TRP B N 1
ATOM 2182 C CA . TRP B 1 82 ? 0.02 17.25 -6.969 1 98.88 82 TRP B CA 1
ATOM 2183 C C . TRP B 1 82 ? -0.492 16.094 -7.828 1 98.88 82 TRP B C 1
ATOM 2185 O O . TRP B 1 82 ? -0.321 16.094 -9.047 1 98.88 82 TRP B O 1
ATOM 2195 N N . THR B 1 83 ? -1.125 15.109 -7.09 1 98.88 83 THR B N 1
ATOM 2196 C CA . THR B 1 83 ? -1.866 14.141 -7.883 1 98.88 83 THR B CA 1
ATOM 2197 C C . THR B 1 83 ? -2.881 14.836 -8.781 1 98.88 83 THR B C 1
ATOM 2199 O O . THR B 1 83 ? -3.506 15.82 -8.383 1 98.88 83 THR B O 1
ATOM 2202 N N . SER B 1 84 ? -3.016 14.297 -9.977 1 98.06 84 SER B N 1
ATOM 2203 C CA . SER B 1 84 ? -3.912 14.938 -10.938 1 98.06 84 SER B CA 1
ATOM 2204 C C . SER B 1 84 ? -5.367 14.812 -10.5 1 98.06 84 SER B C 1
ATOM 2206 O O . SER B 1 84 ? -6.207 15.633 -10.883 1 98.06 84 SER B O 1
ATOM 2208 N N . ASP B 1 85 ? -5.656 13.828 -9.789 1 98.38 85 ASP B N 1
ATOM 2209 C CA . ASP B 1 85 ? -6.996 13.578 -9.273 1 98.38 85 ASP B CA 1
ATOM 2210 C C . ASP B 1 85 ? -6.938 12.953 -7.883 1 98.38 85 ASP B C 1
ATOM 2212 O O . ASP B 1 85 ? -5.852 12.672 -7.363 1 98.38 85 ASP B O 1
ATOM 2216 N N . TYR B 1 86 ? -8.172 12.805 -7.273 1 98.88 86 TYR B N 1
ATOM 2217 C CA . TYR B 1 86 ? -8.25 12.078 -6.008 1 98.88 86 TYR B CA 1
ATOM 2218 C C . TYR B 1 86 ? -7.75 10.648 -6.172 1 98.88 86 TYR B C 1
ATOM 2220 O O . TYR B 1 86 ? -7.957 10.023 -7.215 1 98.88 86 TYR B O 1
ATOM 2228 N N . VAL B 1 87 ? -7.148 10.172 -5.07 1 98.88 87 VAL B N 1
ATOM 2229 C CA . VAL B 1 87 ? -6.535 8.852 -5.172 1 98.88 87 VAL B CA 1
ATOM 2230 C C . VAL B 1 87 ? -7.539 7.781 -4.762 1 98.88 87 VAL B C 1
ATOM 2232 O O . VAL B 1 87 ? -7.262 6.586 -4.867 1 98.88 87 VAL B O 1
ATOM 2235 N N . ASN B 1 88 ? -8.68 8.164 -4.258 1 98.75 88 ASN B N 1
ATOM 2236 C CA . ASN B 1 88 ? -9.789 7.273 -3.941 1 98.75 88 ASN B CA 1
ATOM 2237 C C . ASN B 1 88 ? -11.133 7.887 -4.328 1 98.75 88 ASN B C 1
ATOM 2239 O O . ASN B 1 88 ? -11.227 9.102 -4.512 1 98.75 88 ASN B O 1
ATOM 2243 N N . THR B 1 89 ? -12.125 7.023 -4.465 1 98.31 89 THR B N 1
ATOM 2244 C CA . THR B 1 89 ? -13.516 7.473 -4.469 1 98.31 89 THR B CA 1
ATOM 2245 C C . THR B 1 89 ? -14.195 7.145 -3.145 1 98.31 89 THR B C 1
ATOM 2247 O O . THR B 1 89 ? -13.594 6.508 -2.275 1 98.31 89 THR B O 1
ATOM 2250 N N . TRP B 1 90 ? -15.367 7.66 -3.012 1 98.69 90 TRP B N 1
ATOM 2251 C CA . TRP B 1 90 ? -16.047 7.562 -1.725 1 98.69 90 TRP B CA 1
ATOM 2252 C C . TRP B 1 90 ? -16.109 6.109 -1.258 1 98.69 90 TRP B C 1
ATOM 2254 O O . TRP B 1 90 ? -16.484 5.223 -2.027 1 98.69 90 TRP B O 1
ATOM 2264 N N . GLU B 1 91 ? -15.656 5.883 0.033 1 98.31 91 GLU B N 1
ATOM 2265 C CA . GLU B 1 91 ? -15.812 4.633 0.769 1 98.31 91 GLU B CA 1
ATOM 2266 C C . GLU B 1 91 ? -14.891 3.551 0.219 1 98.31 91 GLU B C 1
ATOM 2268 O O . GLU B 1 91 ? -14.977 2.391 0.629 1 98.31 91 GLU B O 1
ATOM 2273 N N . GLU B 1 92 ? -14.008 3.889 -0.696 1 98.38 92 GLU B N 1
ATOM 2274 C CA . GLU B 1 92 ? -13.016 2.971 -1.238 1 98.38 92 GLU B CA 1
ATOM 2275 C C . GLU B 1 92 ? -11.664 3.158 -0.556 1 98.38 92 GLU B C 1
ATOM 2277 O O . GLU B 1 92 ? -11.352 4.246 -0.067 1 98.38 92 GLU B O 1
ATOM 2282 N N . PRO B 1 93 ? -10.898 2.072 -0.486 1 98.88 93 PRO B N 1
ATOM 2283 C CA . PRO B 1 93 ? -9.602 2.215 0.177 1 98.88 93 PRO B CA 1
ATOM 2284 C C . PRO B 1 93 ? -8.648 3.129 -0.587 1 98.88 93 PRO B C 1
ATOM 2286 O O . PRO B 1 93 ? -8.836 3.363 -1.784 1 98.88 93 PRO B O 1
ATOM 2289 N N . ILE B 1 94 ? -7.691 3.658 0.131 1 98.94 94 ILE B N 1
ATOM 2290 C CA . ILE B 1 94 ? -6.555 4.371 -0.441 1 98.94 94 ILE B CA 1
ATOM 2291 C C . ILE B 1 94 ? -5.324 3.467 -0.442 1 98.94 94 ILE B C 1
ATOM 2293 O O . ILE B 1 94 ? -4.996 2.854 0.575 1 98.94 94 ILE B O 1
ATOM 2297 N N . SER B 1 95 ? -4.707 3.242 -1.492 1 98.88 95 SER B N 1
ATOM 2298 C CA . SER B 1 95 ? -3.35 2.736 -1.682 1 98.88 95 SER B CA 1
ATOM 2299 C C . SER B 1 95 ? -2.57 3.602 -2.666 1 98.88 95 SER B C 1
ATOM 2301 O O . SER B 1 95 ? -2.773 3.508 -3.879 1 98.88 95 SER B O 1
ATOM 2303 N N . TYR B 1 96 ? -1.758 4.391 -2.086 1 98.94 96 TYR B N 1
ATOM 2304 C CA . TYR B 1 96 ? -1.135 5.367 -2.971 1 98.94 96 TYR B CA 1
ATOM 2305 C C . TYR B 1 96 ? 0.359 5.48 -2.693 1 98.94 96 TYR B C 1
ATOM 2307 O O . TYR B 1 96 ? 0.776 5.574 -1.537 1 98.94 96 TYR B O 1
ATOM 2315 N N . MET B 1 97 ? 1.1 5.414 -3.639 1 98.94 97 MET B N 1
ATOM 2316 C CA . MET B 1 97 ? 2.492 5.844 -3.738 1 98.94 97 MET B CA 1
ATOM 2317 C C . MET B 1 97 ? 2.699 6.742 -4.953 1 98.94 97 MET B C 1
ATOM 2319 O O . MET B 1 97 ? 2.24 6.426 -6.051 1 98.94 97 MET B O 1
ATOM 2323 N N . PRO B 1 98 ? 3.422 7.844 -4.758 1 98.44 98 PRO B N 1
ATOM 2324 C CA . PRO B 1 98 ? 3.764 8.586 -5.973 1 98.44 98 PRO B CA 1
ATOM 2325 C C . PRO B 1 98 ? 4.777 7.855 -6.848 1 98.44 98 PRO B C 1
ATOM 2327 O O . PRO B 1 98 ? 5.098 6.691 -6.586 1 98.44 98 PRO B O 1
ATOM 2330 N N . ARG B 1 99 ? 5.223 8.539 -7.906 1 97.19 99 ARG B N 1
ATOM 2331 C CA . ARG B 1 99 ? 6.289 7.98 -8.734 1 97.19 99 ARG B CA 1
ATOM 2332 C C . ARG B 1 99 ? 7.484 7.566 -7.879 1 97.19 99 ARG B C 1
ATOM 2334 O O . ARG B 1 99 ? 7.695 8.109 -6.793 1 97.19 99 ARG B O 1
ATOM 2341 N N . ARG B 1 100 ? 8.219 6.605 -8.398 1 98.06 100 ARG B N 1
ATOM 2342 C CA . ARG B 1 100 ? 9.375 6.105 -7.66 1 98.06 100 ARG B CA 1
ATOM 2343 C C . ARG B 1 100 ? 10.273 7.25 -7.211 1 98.06 100 ARG B C 1
ATOM 2345 O O . ARG B 1 100 ? 10.539 8.172 -7.98 1 98.06 100 ARG B O 1
ATOM 2352 N N . ASN B 1 101 ? 10.68 7.203 -5.98 1 98.38 101 ASN B N 1
ATOM 2353 C CA . ASN B 1 101 ? 11.664 8.102 -5.395 1 98.38 101 ASN B CA 1
ATOM 2354 C C . ASN B 1 101 ? 11.047 9.453 -5.039 1 98.38 101 ASN B C 1
ATOM 2356 O O . ASN B 1 101 ? 11.75 10.359 -4.586 1 98.38 101 ASN B O 1
ATOM 2360 N N . TRP B 1 102 ? 9.812 9.609 -5.297 1 98.75 102 TRP B N 1
ATOM 2361 C CA . TRP B 1 102 ? 9.133 10.82 -4.855 1 98.75 102 TRP B CA 1
ATOM 2362 C C . TRP B 1 102 ? 8.531 10.633 -3.465 1 98.75 102 TRP B C 1
ATOM 2364 O O . TRP B 1 102 ? 8.188 9.516 -3.074 1 98.75 102 TRP B O 1
ATOM 2374 N N . ILE B 1 103 ? 8.398 11.711 -2.678 1 98.88 103 ILE B N 1
ATOM 2375 C CA . ILE B 1 103 ? 8.047 11.625 -1.264 1 98.88 103 ILE B CA 1
ATOM 2376 C C . ILE B 1 103 ? 6.91 12.594 -0.955 1 98.88 103 ILE B C 1
ATOM 2378 O O . ILE B 1 103 ? 6.836 13.68 -1.54 1 98.88 103 ILE B O 1
ATOM 2382 N N . LEU B 1 104 ? 6.098 12.289 -0.034 1 98.94 104 LEU B N 1
ATOM 2383 C CA . LEU B 1 104 ? 4.891 13.062 0.241 1 98.94 104 LEU B CA 1
ATOM 2384 C C . LEU B 1 104 ? 5.234 14.375 0.937 1 98.94 104 LEU B C 1
ATOM 2386 O O . LEU B 1 104 ? 6.043 14.398 1.865 1 98.94 104 LEU B O 1
ATOM 2390 N N . ALA B 1 105 ? 4.543 15.461 0.423 1 98.94 105 ALA B N 1
ATOM 2391 C CA . ALA B 1 105 ? 4.848 16.797 0.918 1 98.94 105 ALA B CA 1
ATOM 2392 C C . ALA B 1 105 ? 3.576 17.641 1.051 1 98.94 105 ALA B C 1
ATOM 2394 O O . ALA B 1 105 ? 3.641 18.859 1.134 1 98.94 105 ALA B O 1
ATOM 2395 N N . GLY B 1 106 ? 2.424 17.047 1.014 1 98.94 106 GLY B N 1
ATOM 2396 C CA . GLY B 1 106 ? 1.157 17.734 1.191 1 98.94 106 GLY B CA 1
ATOM 2397 C C . GLY B 1 106 ? -0.044 16.812 1.088 1 98.94 106 GLY B C 1
ATOM 2398 O O . GLY B 1 106 ? 0.041 15.742 0.488 1 98.94 106 GLY B O 1
ATOM 2399 N N . VAL B 1 107 ? -1.125 17.25 1.679 1 99 107 VAL B N 1
ATOM 2400 C CA . VAL B 1 107 ? -2.375 16.5 1.67 1 99 107 VAL B CA 1
ATOM 2401 C C . VAL B 1 107 ? -3.543 17.438 1.372 1 99 107 VAL B C 1
ATOM 2403 O O . VAL B 1 107 ? -3.668 18.5 1.989 1 99 107 VAL B O 1
ATOM 2406 N N . PHE B 1 108 ? -4.289 17.094 0.448 1 98.94 108 PHE B N 1
ATOM 2407 C CA . PHE B 1 108 ? -5.594 17.688 0.194 1 98.94 108 PHE B CA 1
ATOM 2408 C C . PHE B 1 108 ? -6.711 16.688 0.434 1 98.94 108 PHE B C 1
ATOM 2410 O O . PHE B 1 108 ? -6.578 15.508 0.089 1 98.94 108 PHE B O 1
ATOM 2417 N N . SER B 1 109 ? -7.812 17.109 1.025 1 98.94 109 SER B N 1
ATOM 2418 C CA . SER B 1 109 ? -8.914 16.188 1.288 1 98.94 109 SER B CA 1
ATOM 2419 C C . SER B 1 109 ? -10.242 16.922 1.388 1 98.94 109 SER B C 1
ATOM 2421 O O . SER B 1 109 ? -10.297 18.047 1.88 1 98.94 109 SER B O 1
ATOM 2423 N N . LYS B 1 110 ? -11.219 16.234 0.917 1 98.81 110 LYS B N 1
ATOM 2424 C CA . LYS B 1 110 ? -12.586 16.719 1.058 1 98.81 110 LYS B CA 1
ATOM 2425 C C . LYS B 1 110 ? -13.469 15.695 1.753 1 98.81 110 LYS B C 1
ATOM 2427 O O . LYS B 1 110 ? -13.312 14.492 1.536 1 98.81 110 LYS B O 1
ATOM 2432 N N . HIS B 1 111 ? -14.32 16.266 2.514 1 98.88 111 HIS B N 1
ATOM 2433 C CA . HIS B 1 111 ? -15.32 15.43 3.172 1 98.88 111 HIS B CA 1
ATOM 2434 C C . HIS B 1 111 ? -16.688 15.586 2.508 1 98.88 111 HIS B C 1
ATOM 2436 O O . HIS B 1 111 ? -17.016 16.656 1.995 1 98.88 111 HIS B O 1
ATOM 2442 N N . ASN B 1 112 ? -17.438 14.523 2.516 1 98.81 112 ASN B N 1
ATOM 2443 C CA . ASN B 1 112 ? -18.812 14.539 2.041 1 98.81 112 ASN B CA 1
ATOM 2444 C C . ASN B 1 112 ? -19.781 13.961 3.078 1 98.81 112 ASN B C 1
ATOM 2446 O O . ASN B 1 112 ? -19.625 12.812 3.492 1 98.81 112 ASN B O 1
ATOM 2450 N N . ASN B 1 113 ? -20.766 14.68 3.418 1 98.31 113 ASN B N 1
ATOM 2451 C CA . ASN B 1 113 ? -21.656 14.312 4.516 1 98.31 113 ASN B CA 1
ATOM 2452 C C . ASN B 1 113 ? -22.625 13.203 4.102 1 98.31 113 ASN B C 1
ATOM 2454 O O . ASN B 1 113 ? -23.234 12.562 4.957 1 98.31 113 ASN B O 1
ATOM 2458 N N . ASP B 1 114 ? -22.859 12.992 2.818 1 98.19 114 ASP B N 1
ATOM 2459 C CA . ASP B 1 114 ? -23.672 11.867 2.373 1 98.19 114 ASP B CA 1
ATOM 2460 C C . ASP B 1 114 ? -22.938 10.547 2.553 1 98.19 114 ASP B C 1
ATOM 2462 O O . ASP B 1 114 ? -23.531 9.547 2.965 1 98.19 114 ASP B O 1
ATOM 2466 N N . HIS B 1 115 ? -21.703 10.578 2.262 1 98.5 115 HIS B N 1
ATOM 2467 C CA . HIS B 1 115 ? -20.875 9.383 2.34 1 98.5 115 HIS B CA 1
ATOM 2468 C C . HIS B 1 115 ? -20.219 9.25 3.715 1 98.5 115 HIS B C 1
ATOM 2470 O O . HIS B 1 115 ? -19.75 8.172 4.078 1 98.5 115 HIS B O 1
ATOM 2476 N N . GLU B 1 116 ? -20.172 10.391 4.441 1 98.75 116 GLU B N 1
ATOM 2477 C CA . GLU B 1 116 ? -19.469 10.469 5.719 1 98.75 116 GLU B CA 1
ATOM 2478 C C . GLU B 1 116 ? -18.047 9.945 5.594 1 98.75 116 GLU B C 1
ATOM 2480 O O . GLU B 1 116 ? -17.609 9.133 6.41 1 98.75 116 GLU B O 1
ATOM 2485 N N . ASP B 1 117 ? -17.391 10.344 4.555 1 98.88 117 ASP B N 1
ATOM 2486 C CA . ASP B 1 117 ? -16.031 9.906 4.207 1 98.88 117 ASP B CA 1
ATOM 2487 C C . ASP B 1 117 ? -15.25 11.039 3.555 1 98.88 117 ASP B C 1
ATOM 2489 O O . ASP B 1 117 ? -15.812 12.086 3.225 1 98.88 117 ASP B O 1
ATOM 2493 N N . ARG B 1 118 ? -13.969 10.859 3.441 1 98.88 118 ARG B N 1
ATOM 2494 C CA . ARG B 1 118 ? -13.094 11.82 2.783 1 98.88 118 ARG B CA 1
ATOM 2495 C C . ARG B 1 118 ? -12.422 11.195 1.564 1 98.88 118 ARG B C 1
ATOM 2497 O O . ARG B 1 118 ? -12.125 10 1.553 1 98.88 118 ARG B O 1
ATOM 2504 N N . ILE B 1 119 ? -12.117 11.961 0.598 1 98.94 119 ILE B N 1
ATOM 2505 C CA . ILE B 1 119 ? -11.242 11.617 -0.517 1 98.94 119 ILE B CA 1
ATOM 2506 C C . ILE B 1 119 ? -9.984 12.484 -0.464 1 98.94 119 ILE B C 1
ATOM 2508 O O . ILE B 1 119 ? -9.992 13.57 0.112 1 98.94 119 ILE B O 1
ATOM 2512 N N . MET B 1 120 ? -8.914 11.992 -1.013 1 98.94 120 MET B N 1
ATOM 2513 C CA . MET B 1 120 ? -7.645 12.672 -0.754 1 98.94 120 MET B CA 1
ATOM 2514 C C . MET B 1 120 ? -6.84 12.828 -2.041 1 98.94 120 MET B C 1
ATOM 2516 O O . MET B 1 120 ? -6.988 12.039 -2.973 1 98.94 120 MET B O 1
ATOM 2520 N N . LYS B 1 121 ? -6.051 13.844 -2.102 1 98.94 121 LYS B N 1
ATOM 2521 C CA . LYS B 1 121 ? -4.945 14.07 -3.027 1 98.94 121 LYS B CA 1
ATOM 2522 C C . LYS B 1 121 ? -3.637 14.289 -2.275 1 98.94 121 LYS B C 1
ATOM 2524 O O 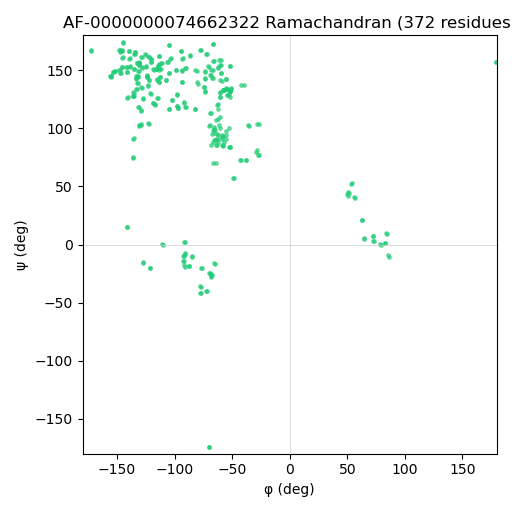. LYS B 1 121 ? -3.643 14.617 -1.087 1 98.94 121 LYS B O 1
ATOM 2529 N N . PHE B 1 122 ? -2.588 14.117 -2.99 1 99 122 PHE B N 1
ATOM 2530 C CA . PHE B 1 122 ? -1.297 14.289 -2.334 1 99 122 PHE B CA 1
ATOM 2531 C C . PHE B 1 122 ? -0.368 15.148 -3.184 1 99 122 PHE B C 1
ATOM 2533 O O . PHE B 1 122 ? -0.402 15.078 -4.414 1 99 122 PHE B O 1
ATOM 2540 N N . ARG B 1 123 ? 0.368 15.945 -2.484 1 98.94 123 ARG B N 1
ATOM 2541 C CA . ARG B 1 123 ? 1.54 16.578 -3.074 1 98.94 123 ARG B CA 1
ATOM 2542 C C . ARG B 1 123 ? 2.799 15.758 -2.814 1 98.94 123 ARG B C 1
ATOM 2544 O O . ARG B 1 123 ? 3 15.258 -1.709 1 98.94 123 ARG B O 1
ATOM 2551 N N . TYR B 1 124 ? 3.631 15.672 -3.803 1 98.94 124 TYR B N 1
ATOM 2552 C CA . TYR B 1 124 ? 4.855 14.883 -3.67 1 98.94 124 TYR B CA 1
ATOM 2553 C C . TYR B 1 124 ? 6.023 15.578 -4.359 1 98.94 124 TYR B C 1
ATOM 2555 O O . TYR B 1 124 ? 5.836 16.297 -5.336 1 98.94 124 TYR B O 1
ATOM 2563 N N . CYS B 1 125 ? 7.168 15.391 -3.838 1 98.88 125 CYS B N 1
ATOM 2564 C CA . CYS B 1 125 ? 8.375 16.062 -4.312 1 98.88 125 CYS B CA 1
ATOM 2565 C C . CYS B 1 125 ? 9.531 15.086 -4.445 1 98.88 125 CYS B C 1
ATOM 2567 O O . CYS B 1 125 ? 9.469 13.969 -3.932 1 98.88 125 CYS B O 1
ATOM 2569 N N . THR B 1 126 ? 10.586 15.523 -5.156 1 98.62 126 THR B N 1
ATOM 2570 C CA . THR B 1 126 ? 11.742 14.648 -5.316 1 98.62 126 THR B CA 1
ATOM 2571 C C . THR B 1 126 ? 13.031 15.461 -5.375 1 98.62 126 THR B C 1
ATOM 2573 O O . THR B 1 126 ? 13.008 16.672 -5.633 1 98.62 126 THR B O 1
ATOM 2576 N N . ASP B 1 127 ? 14.016 14.875 -4.891 1 97.94 127 ASP B N 1
ATOM 2577 C CA . ASP B 1 127 ? 15.398 15.219 -5.207 1 97.94 127 ASP B CA 1
ATOM 2578 C C . ASP B 1 127 ? 16.031 14.188 -6.145 1 97.94 127 ASP B C 1
ATOM 2580 O O . ASP B 1 127 ? 16.234 13.039 -5.758 1 97.94 127 ASP B O 1
ATOM 2584 N N . ASN B 1 128 ? 16.406 14.594 -7.344 1 95.88 128 ASN B N 1
ATOM 2585 C CA . ASN B 1 128 ? 16.812 13.68 -8.406 1 95.88 128 ASN B CA 1
ATOM 2586 C C . ASN B 1 128 ? 18.094 12.922 -8.047 1 95.88 128 ASN B C 1
ATOM 2588 O O . ASN B 1 128 ? 18.422 11.914 -8.68 1 95.88 128 ASN B O 1
ATOM 2592 N N . SER B 1 129 ? 18.797 13.398 -7.078 1 96.06 129 SER B N 1
ATOM 2593 C CA . SER B 1 129 ? 20.047 12.75 -6.688 1 96.06 129 SER B CA 1
ATOM 2594 C C . SER B 1 129 ? 19.812 11.703 -5.602 1 96.06 129 SER B C 1
ATOM 2596 O O . SER B 1 129 ? 20.75 11.086 -5.121 1 96.06 129 SER B O 1
ATOM 2598 N N . PHE B 1 130 ? 18.562 11.508 -5.23 1 97.12 130 PHE B N 1
ATOM 2599 C CA . PHE B 1 130 ? 18.25 10.609 -4.129 1 97.12 130 PHE B CA 1
ATOM 2600 C C . PHE B 1 130 ? 17.25 9.547 -4.574 1 97.12 130 PHE B C 1
ATOM 2602 O O . PHE B 1 130 ? 16.469 9.773 -5.496 1 97.12 130 PHE B O 1
ATOM 2609 N N . VAL B 1 131 ? 17.312 8.398 -3.895 1 97.31 131 VAL B N 1
ATOM 2610 C CA . VAL B 1 131 ? 16.359 7.312 -4.129 1 97.31 131 VAL B CA 1
ATOM 2611 C C . VAL B 1 131 ? 15.805 6.82 -2.797 1 97.31 131 VAL B C 1
ATOM 2613 O O . VAL B 1 131 ? 16.406 7.031 -1.744 1 97.31 131 VAL B O 1
ATOM 2616 N N . THR B 1 132 ? 14.641 6.207 -2.828 1 98.06 132 THR B N 1
ATOM 2617 C CA . THR B 1 132 ? 14.078 5.559 -1.65 1 98.06 132 THR B CA 1
ATOM 2618 C C . THR B 1 132 ? 14.695 4.18 -1.441 1 98.06 132 THR B C 1
ATOM 2620 O O . THR B 1 132 ? 14.906 3.438 -2.402 1 98.06 132 THR B O 1
ATOM 2623 N N . ILE B 1 133 ? 14.945 3.898 -0.182 1 97.62 133 ILE B N 1
ATOM 2624 C CA . ILE B 1 133 ? 15.633 2.66 0.173 1 97.62 133 ILE B CA 1
ATOM 2625 C C . ILE B 1 133 ? 14.891 1.971 1.318 1 97.62 133 ILE B C 1
ATOM 2627 O O . ILE B 1 133 ? 14.453 2.627 2.264 1 97.62 133 ILE B O 1
ATOM 2631 N N . SER B 1 134 ? 14.766 0.642 1.229 1 97.94 134 SER B N 1
ATOM 2632 C CA . SER B 1 134 ? 14.258 -0.181 2.322 1 97.94 134 SER B CA 1
ATOM 2633 C C . SER B 1 134 ? 12.906 0.323 2.812 1 97.94 134 SER B C 1
ATOM 2635 O O . SER B 1 134 ? 12.727 0.559 4.008 1 97.94 134 SER B O 1
ATOM 2637 N N . CYS B 1 135 ? 11.977 0.494 1.901 1 98.69 135 CYS B N 1
ATOM 2638 C CA . CYS B 1 135 ? 10.641 0.957 2.254 1 98.69 135 CYS B CA 1
ATOM 2639 C C . CYS B 1 135 ? 9.883 -0.102 3.049 1 98.69 135 CYS B C 1
ATOM 2641 O O . CYS B 1 135 ? 10.086 -1.3 2.844 1 98.69 135 CYS B O 1
ATOM 2643 N N . GLY B 1 136 ? 9.07 0.339 3.959 1 98.75 136 GLY B N 1
ATOM 2644 C CA . GLY B 1 136 ? 8.219 -0.521 4.766 1 98.75 136 GLY B CA 1
ATOM 2645 C C . GLY B 1 136 ? 6.844 0.075 5.027 1 98.75 136 GLY B C 1
ATOM 2646 O O . GLY B 1 136 ? 6.68 1.297 5.012 1 98.75 136 GLY B O 1
ATOM 2647 N N . LEU B 1 137 ? 5.887 -0.774 5.23 1 98.94 137 LEU B N 1
ATOM 2648 C CA . LEU B 1 137 ? 4.516 -0.398 5.559 1 98.94 137 LEU B CA 1
ATOM 2649 C C . LEU B 1 137 ? 4.273 -0.476 7.062 1 98.94 137 LEU B C 1
ATOM 2651 O O . LEU B 1 137 ? 4.566 -1.497 7.691 1 98.94 137 LEU B O 1
ATOM 2655 N N . THR B 1 138 ? 3.756 0.563 7.621 1 98.88 138 THR B N 1
ATOM 2656 C CA . THR B 1 138 ? 3.418 0.515 9.039 1 98.88 138 THR B CA 1
ATOM 2657 C C . THR B 1 138 ? 2.199 -0.371 9.273 1 98.88 138 THR B C 1
ATOM 2659 O O . THR B 1 138 ? 1.47 -0.697 8.336 1 98.88 138 THR B O 1
ATOM 2662 N N . GLU B 1 139 ? 2.051 -0.731 10.562 1 98 139 GLU B N 1
ATOM 2663 C CA . GLU B 1 139 ? 0.712 -1.169 10.945 1 98 139 GLU B CA 1
ATOM 2664 C C . GLU B 1 139 ? -0.288 -0.02 10.867 1 98 139 GLU B C 1
ATOM 2666 O O . GLU B 1 139 ? 0.093 1.127 10.625 1 98 139 GLU B O 1
ATOM 2671 N N . TYR B 1 140 ? -1.578 -0.374 11.047 1 98.75 140 TYR B N 1
ATOM 2672 C CA . TYR B 1 140 ? -2.529 0.723 11.18 1 98.75 140 TYR B CA 1
ATOM 2673 C C . TYR B 1 140 ? -2.158 1.628 12.352 1 98.75 140 TYR B C 1
ATOM 2675 O O . TYR B 1 140 ? -1.905 1.149 13.461 1 98.75 140 TYR B O 1
ATOM 2683 N N . LEU B 1 141 ? -2.188 2.865 12.07 1 98.94 141 LEU B N 1
ATOM 2684 C CA . LEU B 1 141 ? -1.692 3.846 13.023 1 98.94 141 LEU B CA 1
ATOM 2685 C C . LEU B 1 141 ? -2.822 4.355 13.914 1 98.94 141 LEU B C 1
ATOM 2687 O O . LEU B 1 141 ? -2.58 5.086 14.875 1 98.94 141 LEU B O 1
ATOM 2691 N N . ASN B 1 142 ? -4.012 4.055 13.633 1 98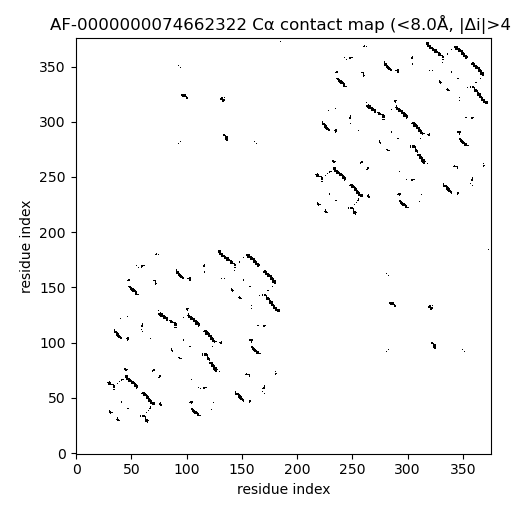.88 142 ASN B N 1
ATOM 2692 C CA . ASN B 1 142 ? -5.195 4.32 14.445 1 98.88 142 ASN B CA 1
ATOM 2693 C C . ASN B 1 142 ? -6.227 3.205 14.312 1 98.88 142 ASN B C 1
ATOM 2695 O O . ASN B 1 142 ? -6.336 2.574 13.258 1 98.88 142 ASN B O 1
ATOM 2699 N N . ASP B 1 143 ? -7.004 3.051 15.336 1 98.56 143 ASP B N 1
ATOM 2700 C CA . ASP B 1 143 ? -8.266 2.326 15.203 1 98.56 143 ASP B CA 1
ATOM 2701 C C . ASP B 1 143 ? -9.391 3.258 14.758 1 98.56 143 ASP B C 1
ATOM 2703 O O . ASP B 1 143 ? -9.242 4.48 14.805 1 98.56 143 ASP B O 1
ATOM 2707 N N . PHE B 1 144 ? -10.43 2.682 14.289 1 98.62 144 PHE B N 1
ATOM 2708 C CA . PHE B 1 144 ? -11.594 3.496 13.961 1 98.62 144 PHE B CA 1
ATOM 2709 C C . PHE B 1 144 ? -12.039 4.316 15.164 1 98.62 144 PHE B C 1
ATOM 2711 O O . PHE B 1 144 ? -12.039 3.824 16.297 1 98.62 144 PHE B O 1
ATOM 2718 N N . ASP B 1 145 ? -12.32 5.637 14.914 1 98.62 145 ASP B N 1
ATOM 2719 C CA . ASP B 1 145 ? -12.82 6.598 15.891 1 98.62 145 ASP B CA 1
ATOM 2720 C C . ASP B 1 145 ? -11.727 6.992 16.875 1 98.62 145 ASP B C 1
ATOM 2722 O O . ASP B 1 145 ? -11.977 7.738 17.828 1 98.62 145 ASP B O 1
ATOM 2726 N N . ALA B 1 146 ? -10.469 6.453 16.672 1 98.81 146 ALA B N 1
ATOM 2727 C CA . ALA B 1 146 ? -9.352 6.754 17.562 1 98.81 146 ALA B CA 1
ATOM 2728 C C . ALA B 1 146 ? -8.367 7.719 16.906 1 98.81 146 ALA B C 1
ATOM 2730 O O . ALA B 1 146 ? -8.336 7.844 15.68 1 98.81 146 ALA B O 1
ATOM 2731 N N . PRO B 1 147 ? -7.629 8.398 17.719 1 98.81 147 PRO B N 1
ATOM 2732 C CA . PRO B 1 147 ? -6.664 9.336 17.141 1 98.81 147 PRO B CA 1
ATOM 2733 C C . PRO B 1 147 ? -5.535 8.641 16.391 1 98.81 147 PRO B C 1
ATOM 2735 O O . PRO B 1 147 ? -5.137 7.531 16.75 1 98.81 147 PRO B O 1
ATOM 2738 N N . LEU B 1 148 ? -5.141 9.25 15.352 1 98.88 148 LEU B N 1
ATOM 2739 C CA . LEU B 1 148 ? -3.898 8.938 14.648 1 98.88 148 LEU B CA 1
ATOM 2740 C C . LEU B 1 148 ? -2.783 9.891 15.078 1 98.88 148 LEU B C 1
ATOM 2742 O O . LEU B 1 148 ? -2.938 11.109 15 1 98.88 148 LEU B O 1
ATOM 2746 N N . ASN B 1 149 ? -1.767 9.406 15.648 1 98.88 149 ASN B N 1
ATOM 2747 C CA . ASN B 1 149 ? -0.59 10.164 16.047 1 98.88 149 ASN B CA 1
ATOM 2748 C C . ASN B 1 149 ? 0.697 9.523 15.547 1 98.88 149 ASN B C 1
ATOM 2750 O O . ASN B 1 149 ? 1.189 8.562 16.141 1 98.88 149 ASN B O 1
ATOM 2754 N N . TYR B 1 150 ? 1.197 10.148 14.516 1 98.94 150 TYR B N 1
ATOM 2755 C CA . TYR B 1 150 ? 2.332 9.516 13.852 1 98.94 150 TYR B CA 1
ATOM 2756 C C . TYR B 1 150 ? 3.412 10.547 13.523 1 98.94 150 TYR B C 1
ATOM 2758 O O . TYR B 1 150 ? 3.129 11.586 12.938 1 98.94 150 TYR B O 1
ATOM 2766 N N . THR B 1 151 ? 4.613 10.234 13.945 1 98.88 151 THR B N 1
ATOM 2767 C CA . THR B 1 151 ? 5.801 10.992 13.57 1 98.88 151 THR B CA 1
ATOM 2768 C C . THR B 1 151 ? 6.742 10.141 12.719 1 98.88 151 THR B C 1
ATOM 2770 O O . THR B 1 151 ? 7.086 9.016 13.102 1 98.88 151 THR B O 1
ATOM 2773 N N . VAL B 1 152 ? 7.086 10.672 11.555 1 98.81 152 VAL B N 1
ATOM 2774 C CA . VAL B 1 152 ? 8.031 9.961 10.703 1 98.81 152 VAL B CA 1
ATOM 2775 C C . VAL B 1 152 ? 9.359 9.781 11.43 1 98.81 152 VAL B C 1
ATOM 2777 O O . VAL B 1 152 ? 9.938 10.75 11.93 1 98.81 152 VAL B O 1
ATOM 2780 N N . PRO B 1 153 ? 9.844 8.57 11.5 1 98.38 153 PRO B N 1
ATOM 2781 C CA . PRO B 1 153 ? 11.102 8.352 12.227 1 98.38 153 PRO B CA 1
ATOM 2782 C C . PRO B 1 153 ? 12.266 9.133 11.625 1 98.38 153 PRO B C 1
ATOM 2784 O O . PRO B 1 153 ? 12.289 9.398 10.422 1 98.38 153 PRO B O 1
ATOM 2787 N N . GLU B 1 154 ? 13.227 9.391 12.492 1 96.44 154 GLU B N 1
ATOM 2788 C CA . GLU B 1 154 ? 14.422 10.102 12.047 1 96.44 154 GLU B CA 1
ATOM 2789 C C . GLU B 1 154 ? 15.062 9.391 10.852 1 96.44 154 GLU B C 1
ATOM 2791 O O . GLU B 1 154 ? 15.211 8.172 10.852 1 96.44 154 GLU B O 1
ATOM 2796 N N . GLY B 1 155 ? 15.406 10.172 9.859 1 95.94 155 GLY B N 1
ATOM 2797 C CA . GLY B 1 155 ? 16.094 9.641 8.695 1 95.94 155 GLY B CA 1
ATOM 2798 C C . GLY B 1 155 ? 15.164 9.023 7.676 1 95.94 155 GLY B C 1
ATOM 2799 O O . GLY B 1 155 ? 15.602 8.57 6.617 1 95.94 155 GLY B O 1
ATOM 2800 N N . LYS B 1 156 ? 13.914 9.078 7.965 1 98.38 156 LYS B N 1
ATOM 2801 C CA . LYS B 1 156 ? 12.953 8.461 7.051 1 98.38 156 LYS B CA 1
ATOM 2802 C C . LYS B 1 156 ? 12.07 9.516 6.391 1 98.38 156 LYS B C 1
ATOM 2804 O O . LYS B 1 156 ? 12.055 10.672 6.805 1 98.38 156 LYS B O 1
ATOM 2809 N N . VAL B 1 157 ? 11.445 9.117 5.324 1 98.88 157 VAL B N 1
ATOM 2810 C CA . VAL B 1 157 ? 10.461 9.93 4.605 1 98.88 157 VAL B CA 1
ATOM 2811 C C . VAL B 1 157 ? 9.18 9.125 4.402 1 98.88 157 VAL B C 1
ATOM 2813 O O . VAL B 1 157 ? 9.188 7.895 4.504 1 98.88 157 VAL B O 1
ATOM 2816 N N . LEU B 1 158 ? 8.078 9.805 4.129 1 98.88 158 LEU B N 1
ATOM 2817 C CA . LEU B 1 158 ? 6.82 9.172 3.75 1 98.88 158 LEU B CA 1
ATOM 2818 C C . LEU B 1 158 ? 6.73 9.008 2.234 1 98.88 158 LEU B C 1
ATOM 2820 O O . LEU B 1 158 ? 6.715 10 1.502 1 98.88 158 LEU B O 1
ATOM 2824 N N . ALA B 1 159 ? 6.648 7.754 1.806 1 98.88 159 ALA B N 1
ATOM 2825 C CA . ALA B 1 159 ? 6.641 7.473 0.372 1 98.88 159 ALA B CA 1
ATOM 2826 C C . ALA B 1 159 ? 5.27 6.973 -0.081 1 98.88 159 ALA B C 1
ATOM 2828 O O . ALA B 1 159 ? 5.074 6.668 -1.26 1 98.88 159 ALA B O 1
ATOM 2829 N N . GLY B 1 160 ? 4.344 6.859 0.824 1 98.94 160 GLY B N 1
ATOM 2830 C CA . GLY B 1 160 ? 3.018 6.391 0.455 1 98.94 160 GLY B CA 1
ATOM 2831 C C . GLY B 1 160 ? 2.01 6.492 1.585 1 98.94 160 GLY B C 1
ATOM 2832 O O . GLY B 1 160 ? 2.385 6.703 2.74 1 98.94 160 GLY B O 1
ATOM 2833 N N . TRP B 1 161 ? 0.754 6.348 1.256 1 99 161 TRP B N 1
ATOM 2834 C CA . TRP B 1 161 ? -0.373 6.48 2.172 1 99 161 TRP B CA 1
ATOM 2835 C C . TRP B 1 161 ? -1.437 5.426 1.887 1 99 161 TRP B C 1
ATOM 2837 O O . TRP B 1 161 ? -1.868 5.266 0.743 1 99 161 TRP B O 1
ATOM 2847 N N . VAL B 1 162 ? -1.807 4.688 2.926 1 98.94 162 VAL B N 1
ATOM 2848 C CA . VAL B 1 162 ? -2.816 3.639 2.816 1 98.94 162 VAL B CA 1
ATOM 2849 C C . VAL B 1 162 ? -3.959 3.916 3.789 1 98.94 162 VAL B C 1
ATOM 2851 O O . VAL B 1 162 ? -3.729 4.379 4.91 1 98.94 162 VAL B O 1
ATOM 2854 N N . SER B 1 163 ? -5.172 3.643 3.369 1 98.94 163 SER B N 1
ATOM 2855 C CA . SER B 1 163 ? -6.32 3.832 4.254 1 98.94 163 SER B CA 1
ATOM 2856 C C . SER B 1 163 ? -7.469 2.904 3.873 1 98.94 163 SER B C 1
ATOM 2858 O O . SER B 1 163 ? -7.602 2.512 2.713 1 98.94 163 SER B O 1
ATOM 2860 N N . MET B 1 164 ? -8.219 2.514 4.84 1 98.75 164 MET B N 1
ATOM 2861 C CA . MET B 1 164 ? -9.484 1.837 4.578 1 98.75 164 MET B CA 1
ATOM 2862 C C . MET B 1 164 ? -10.625 2.5 5.34 1 98.75 164 MET B C 1
ATOM 2864 O O . MET B 1 164 ? -10.406 3.121 6.383 1 98.75 164 MET B O 1
ATOM 2868 N N . TYR B 1 165 ? -11.789 2.367 4.785 1 98.81 165 TYR B N 1
ATOM 2869 C CA . TYR B 1 165 ? -13.008 2.959 5.328 1 98.81 165 TYR B CA 1
ATOM 2870 C C . TYR B 1 165 ? -13.914 1.891 5.934 1 98.81 165 TYR B C 1
ATOM 2872 O O . TYR B 1 165 ? -14.023 0.786 5.395 1 98.81 165 TYR B O 1
ATOM 2880 N N . ASP B 1 166 ? -14.492 2.287 7.012 1 98.31 166 ASP B N 1
ATOM 2881 C CA . ASP B 1 166 ? -15.484 1.414 7.629 1 98.31 166 ASP B CA 1
ATOM 2882 C C . ASP B 1 166 ? -16.859 2.09 7.68 1 98.31 166 ASP B C 1
ATOM 2884 O O . ASP B 1 166 ? -17.031 3.111 8.344 1 98.31 166 ASP B O 1
ATOM 2888 N N . GLY B 1 167 ? -17.828 1.456 7.066 1 97.38 167 GLY B N 1
ATOM 2889 C CA . GLY B 1 167 ? -19.156 2.037 6.949 1 97.38 167 GLY B CA 1
ATOM 2890 C C . GLY B 1 167 ? -19.891 2.102 8.273 1 97.38 167 GLY B C 1
ATOM 2891 O O . GLY B 1 167 ? -20.812 2.91 8.438 1 97.38 167 GLY B O 1
ATOM 2892 N N . SER B 1 168 ? -19.547 1.29 9.164 1 97.44 168 SER B N 1
ATOM 2893 C CA . SER B 1 168 ? -20.234 1.27 10.453 1 97.44 168 SER B CA 1
ATOM 2894 C C . SER B 1 168 ? -19.781 2.422 11.344 1 97.44 168 SER B C 1
ATOM 2896 O O . SER B 1 168 ? -20.594 3.086 11.984 1 97.44 168 SER B O 1
ATOM 2898 N N . THR B 1 169 ? -18.484 2.705 11.375 1 98.38 169 THR B N 1
ATOM 2899 C CA . THR B 1 169 ? -17.938 3.756 12.227 1 98.38 169 THR B CA 1
ATOM 2900 C C . THR B 1 169 ? -17.859 5.078 11.469 1 98.38 169 THR B C 1
ATOM 2902 O O . THR B 1 169 ? -17.656 6.137 12.07 1 98.38 169 THR B O 1
ATOM 2905 N N . ARG B 1 170 ? -18.016 4.93 10.117 1 98.69 170 ARG B N 1
ATOM 2906 C CA . ARG B 1 170 ? -17.922 6.102 9.25 1 98.69 170 ARG B CA 1
ATOM 2907 C C . ARG B 1 170 ? -16.594 6.812 9.445 1 98.69 170 ARG B C 1
ATOM 2909 O O . ARG B 1 170 ? -16.547 8.039 9.531 1 98.69 170 ARG B O 1
ATOM 2916 N N . ASP B 1 171 ? -15.539 6.055 9.586 1 98.88 171 ASP B N 1
ATOM 2917 C CA . ASP B 1 171 ? -14.18 6.551 9.789 1 98.88 171 ASP B CA 1
ATOM 2918 C C . ASP B 1 171 ? -13.164 5.73 8.992 1 98.88 171 ASP B C 1
ATOM 2920 O O . ASP B 1 171 ? -13.508 4.695 8.422 1 98.88 171 ASP B O 1
ATOM 2924 N N . ARG B 1 172 ? -12 6.285 8.906 1 98.88 172 ARG B N 1
ATOM 2925 C CA . ARG B 1 172 ? -10.906 5.609 8.211 1 98.88 172 ARG B CA 1
ATOM 2926 C C . ARG B 1 172 ? -9.773 5.273 9.18 1 98.88 172 ARG B C 1
ATOM 2928 O O . ARG B 1 172 ? -9.547 5.988 10.156 1 98.88 172 ARG B O 1
ATOM 2935 N N . ARG B 1 173 ? -9.07 4.262 8.898 1 98.81 173 ARG B N 1
ATOM 2936 C CA . ARG B 1 173 ? -7.766 4 9.5 1 98.81 173 ARG B CA 1
ATOM 2937 C C . ARG B 1 173 ? -6.652 4.082 8.461 1 98.81 173 ARG B C 1
ATOM 2939 O O . ARG B 1 173 ? -6.906 3.943 7.262 1 98.81 173 ARG B O 1
ATOM 2946 N N . HIS B 1 174 ? -5.516 4.371 8.922 1 98.94 174 HIS B N 1
ATOM 2947 C CA . HIS B 1 174 ? -4.465 4.758 7.992 1 98.94 174 HIS B CA 1
ATOM 2948 C C . HIS B 1 174 ? -3.162 4.023 8.297 1 98.94 174 HIS B C 1
ATOM 2950 O O . HIS B 1 174 ? -2.877 3.703 9.453 1 98.94 174 HIS B O 1
ATOM 2956 N N . LYS B 1 175 ? -2.391 3.682 7.297 1 98.94 175 LYS B N 1
ATOM 2957 C CA . LYS B 1 175 ? -1 3.236 7.316 1 98.94 175 LYS B CA 1
ATOM 2958 C C . LYS B 1 175 ? -0.111 4.172 6.504 1 98.94 175 LYS B C 1
ATOM 2960 O O . LYS B 1 175 ? -0.601 4.926 5.66 1 98.94 175 LYS B O 1
ATOM 2965 N N . MET B 1 176 ? 1.164 4.102 6.797 1 98.94 176 MET B N 1
ATOM 2966 C CA . MET B 1 176 ? 2.143 4.875 6.043 1 98.94 176 MET B CA 1
ATOM 2967 C C . MET B 1 176 ? 3.221 3.969 5.457 1 98.94 176 MET B C 1
ATOM 2969 O O . MET B 1 176 ? 3.547 2.932 6.039 1 98.94 176 MET B O 1
ATOM 2973 N N . ILE B 1 177 ? 3.686 4.328 4.289 1 98.94 177 ILE B N 1
ATOM 2974 C CA . ILE B 1 177 ? 4.883 3.707 3.738 1 98.94 177 ILE B CA 1
ATOM 2975 C C . ILE B 1 177 ? 6.094 4.598 4 1 98.94 177 ILE B C 1
ATOM 2977 O O . ILE B 1 177 ? 6.16 5.727 3.51 1 98.94 177 ILE B O 1
ATOM 2981 N N . GLU B 1 178 ? 7.012 4.078 4.699 1 98.75 178 GLU B N 1
ATOM 2982 C CA . GLU B 1 178 ? 8.219 4.82 5.066 1 98.75 178 GLU B CA 1
ATOM 2983 C C . GLU B 1 178 ? 9.453 4.242 4.383 1 98.75 178 GLU B C 1
ATOM 2985 O O . GLU B 1 178 ? 9.578 3.025 4.238 1 98.75 178 GLU B O 1
ATOM 2990 N N . CYS B 1 179 ? 10.32 5.109 4.039 1 98.69 179 CYS B N 1
ATOM 2991 C CA . CYS B 1 179 ? 11.578 4.703 3.414 1 98.69 179 CYS B CA 1
ATOM 2992 C C . CYS B 1 179 ? 12.742 5.516 3.957 1 98.69 179 CYS B C 1
ATOM 2994 O O . CYS B 1 179 ? 12.562 6.656 4.387 1 98.69 179 CYS B O 1
ATOM 2996 N N . SER B 1 180 ? 13.93 4.938 3.918 1 97.88 180 SER B N 1
ATOM 2997 C CA . SER B 1 180 ? 15.109 5.793 3.922 1 97.88 180 SER B CA 1
ATOM 2998 C C . SER B 1 180 ? 15.258 6.539 2.602 1 97.88 180 SER B C 1
ATOM 3000 O O . SER B 1 180 ? 14.703 6.125 1.582 1 97.88 180 SER B O 1
ATOM 3002 N N . TYR B 1 181 ? 15.898 7.664 2.693 1 97.06 181 TYR B N 1
ATOM 3003 C CA . TYR B 1 181 ? 16.141 8.461 1.497 1 97.06 181 TYR B CA 1
ATOM 3004 C C . TYR B 1 181 ? 17.625 8.711 1.305 1 97.06 181 TYR B C 1
ATOM 3006 O O . TYR B 1 181 ? 18.234 9.492 2.045 1 97.06 181 TYR B O 1
ATOM 3014 N N . GLY B 1 182 ? 18.219 7.984 0.343 1 93.88 182 GLY B N 1
ATOM 3015 C CA . GLY B 1 182 ? 19.672 8.031 0.211 1 93.88 182 GLY B CA 1
ATOM 3016 C C . GLY B 1 182 ? 20.125 8.398 -1.187 1 93.88 182 GLY B C 1
ATOM 3017 O O . GLY B 1 182 ? 19.359 8.305 -2.145 1 93.88 182 GLY B O 1
ATOM 3018 N N . ARG B 1 183 ? 21.344 8.766 -1.284 1 90.69 183 ARG B N 1
ATOM 3019 C CA . ARG B 1 183 ? 21.906 9.203 -2.559 1 90.69 183 ARG B CA 1
ATOM 3020 C C . ARG B 1 183 ? 22.125 8.016 -3.49 1 90.69 183 ARG B C 1
ATOM 3022 O O . ARG B 1 183 ? 22.438 6.914 -3.039 1 90.69 183 ARG B O 1
ATOM 3029 N N . ILE B 1 184 ? 21.875 8.242 -4.734 1 79.69 184 ILE B N 1
ATOM 3030 C CA . ILE B 1 184 ? 22.094 7.234 -5.766 1 79.69 184 ILE B CA 1
ATOM 3031 C C . ILE B 1 184 ? 23.594 6.887 -5.82 1 79.69 184 ILE B C 1
ATOM 3033 O O . ILE B 1 184 ? 24.438 7.777 -5.797 1 79.69 184 ILE B O 1
ATOM 3037 N N . ALA B 1 185 ? 23.953 5.691 -5.613 1 66.62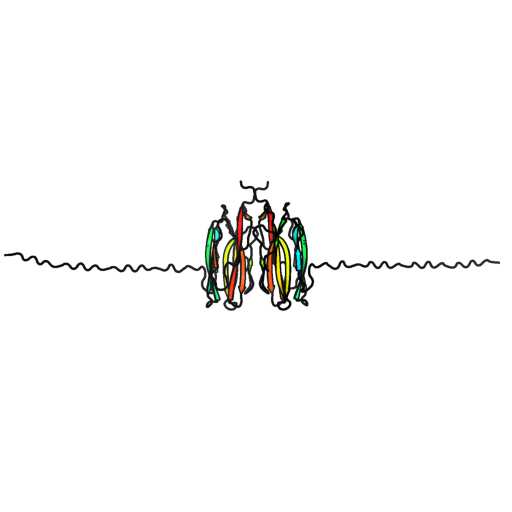 185 ALA B N 1
ATOM 3038 C CA . ALA B 1 185 ? 25.359 5.328 -5.707 1 66.62 185 ALA B CA 1
ATOM 3039 C C . ALA B 1 185 ? 25.906 5.598 -7.105 1 66.62 185 ALA B C 1
ATOM 3041 O O . ALA B 1 185 ? 25.188 5.434 -8.102 1 66.62 185 ALA B O 1
ATOM 3042 N N . PRO B 1 186 ? 27.031 6.27 -7.039 1 52.22 186 PRO B N 1
ATOM 3043 C CA . PRO B 1 186 ? 27.688 6.457 -8.336 1 52.22 186 PRO B CA 1
ATOM 3044 C C . PRO B 1 186 ? 27.875 5.145 -9.102 1 52.22 186 PRO B C 1
ATOM 3046 O O . PRO B 1 186 ? 28.031 4.086 -8.484 1 52.22 186 PRO B O 1
ATOM 3049 N N . PRO B 1 187 ? 27.406 5.098 -10.359 1 44.41 187 PRO B N 1
ATOM 3050 C CA . PRO B 1 187 ? 27.797 3.893 -11.094 1 44.41 187 PRO B CA 1
ATOM 3051 C C . PRO B 1 187 ? 29.234 3.469 -10.805 1 44.41 187 PRO B C 1
ATOM 3053 O O . PRO B 1 187 ? 30.094 4.316 -10.539 1 44.41 187 PRO B O 1
ATOM 3056 N N . PRO B 1 188 ? 29.422 2.104 -10.625 1 38.22 188 PRO B N 1
ATOM 3057 C CA . PRO B 1 188 ? 30.844 1.767 -10.516 1 38.22 188 PRO B CA 1
ATOM 3058 C C . PRO B 1 188 ? 31.672 2.322 -11.672 1 38.22 188 PRO B C 1
ATOM 3060 O O . PRO B 1 188 ? 31.156 2.545 -12.766 1 38.22 188 PRO B O 1
#

Nearest PDB structures (foldseek):
  8j1j-assembly1_B  TM=3.076E-01  e=8.983E-01  Sulfoacidibacillus thermotolerans
  8j3r-assembly1_B  TM=3.189E-01  e=1.361E+00  Sulfoacidibacillus thermotolerans
  8j12-assembly1_B  TM=2.668E-01  e=9.967E-01  Sulfoacidibacillus thermotolerans
  8j12-assembly1_A  TM=3.313E-01  e=2.818E+00  Sulfoacidibacillus thermotolerans
  3qw9-assembly1_B  TM=2.119E-01  e=1.165E+00  Rattus norvegicus

Secondary structure (DSSP, 8-state):
------------------------------SS-TTSPEEEEPPTTEEEEEEEEEEETTTTEEEEEEEEEEPGGG----EEEE-SS-S--TTPPEEE--STT-EEEEEEEEEETTTTEEEEEEEEEE-TTEEEEEEEEPPPS--TTS-EEEEPPTTEEEEEEEEEEETTTTEEEEEEEEEEEEEPPP--/------------------------------SS-TTSPEEEEPPTTEEEEEEEEEEETTTTEEEEEEEEEEPGGG----EEEE-SS-S--TTPPEEE--STT-EEEEEEEEEETTTTEEEEEEEEEE-TTEEEEEEEEPPPS--TTS-EEEEPPTTEEEEEEEEEEETTTTEEEEEEEEEEEEEPPP--